Protein AF-A0A920NVV0-F1 (afdb_monomer)

Radius of gyration: 26.74 Å; Cα contacts (8 Å, |Δi|>4): 367; chains: 1; bounding box: 67×42×72 Å

pLDDT: mean 91.5, std 8.59, range [54.25, 98.56]

Foldseek 3Di:
DCVQPVVDQEDEFDLDDDPPHGSLLAQCPQPVVQCPVSVRLAAYEYDAPSPPAQLSNLNSGHLYYDDPPDDRDDVVNVVCCVVVSHDPVSNVSSVNRHVVVCVVVCCVVVVDDDDDDDDDDPVVVVVVVVVVVVPDDDPDDPPPPPDDLVVAQEEEAEAQQQVPNDDWDDDPRDDDDPDDQGNVNVVVVPHDPNYHYHYDHHDDDDPDDFWDDQVFKADPVPRHRAKWKWKAAAAPNPHDGPDIDGDDGRDDDCPDPPVCVVQVVDPHGGMDMDIDIDGHDPDDDDDDDD

Structure (mmCIF, N/CA/C/O backbone):
data_AF-A0A920NVV0-F1
#
_entry.id   AF-A0A920NVV0-F1
#
loop_
_atom_site.group_PDB
_atom_site.id
_atom_site.type_symbol
_atom_site.label_atom_id
_atom_site.label_alt_id
_atom_site.label_comp_id
_atom_site.label_asym_id
_atom_site.label_entity_id
_atom_site.label_seq_id
_atom_site.pdbx_PDB_ins_code
_atom_site.Cartn_x
_atom_site.Cartn_y
_atom_site.Cartn_z
_atom_site.occupancy
_atom_site.B_iso_or_equiv
_atom_site.auth_seq_id
_atom_site.auth_comp_id
_atom_site.auth_asym_id
_atom_site.auth_atom_id
_atom_site.pdbx_PDB_model_num
ATOM 1 N N . MET A 1 1 ? -10.264 -9.786 -16.407 1.00 77.56 1 MET A N 1
ATOM 2 C CA . MET A 1 1 ? -11.186 -8.690 -16.023 1.00 77.56 1 MET A CA 1
ATOM 3 C C . MET A 1 1 ? -10.483 -7.334 -16.022 1.00 77.56 1 MET A C 1
ATOM 5 O O . MET A 1 1 ? -10.895 -6.498 -16.809 1.00 77.56 1 MET A O 1
ATOM 9 N N . GLY A 1 2 ? -9.402 -7.120 -15.255 1.00 92.94 2 GLY A N 1
ATOM 10 C CA . GLY A 1 2 ? -8.742 -5.801 -15.143 1.00 92.94 2 GLY A CA 1
ATOM 11 C C . GLY A 1 2 ? -8.348 -5.120 -16.466 1.00 92.94 2 GLY A C 1
ATOM 12 O O . GLY A 1 2 ? -8.666 -3.954 -16.656 1.00 92.94 2 GLY A O 1
ATOM 13 N N . VAL A 1 3 ? -7.738 -5.851 -17.408 1.00 95.44 3 VAL A N 1
ATOM 14 C CA . VAL A 1 3 ? -7.364 -5.305 -18.730 1.00 95.44 3 VAL A CA 1
ATOM 15 C C . VAL A 1 3 ? -8.577 -5.219 -19.664 1.00 95.44 3 VAL A C 1
ATOM 17 O O . VAL A 1 3 ? -9.090 -4.133 -19.905 1.00 95.44 3 VAL A O 1
ATOM 20 N N . LYS A 1 4 ? -9.096 -6.362 -20.142 1.00 94.38 4 LYS A N 1
ATOM 21 C CA . LYS A 1 4 ? -10.128 -6.395 -21.200 1.00 94.38 4 LYS A CA 1
ATOM 22 C C . LYS A 1 4 ? -11.477 -5.753 -20.829 1.00 94.38 4 LYS A C 1
ATOM 24 O O . LYS A 1 4 ? -12.168 -5.284 -21.720 1.00 94.38 4 LYS A O 1
ATOM 29 N N . GLN A 1 5 ? -11.879 -5.767 -19.555 1.00 95.75 5 GLN A N 1
ATOM 30 C CA . GLN A 1 5 ? -13.159 -5.184 -19.110 1.00 95.75 5 GLN A CA 1
ATOM 31 C C . GLN A 1 5 ? -12.958 -3.895 -18.312 1.00 95.75 5 GLN A C 1
ATOM 33 O O . GLN A 1 5 ? -13.727 -2.956 -18.467 1.00 95.75 5 GLN A O 1
ATOM 38 N N . GLY A 1 6 ? -11.937 -3.859 -17.452 1.00 95.56 6 GLY A N 1
ATOM 39 C CA . GLY A 1 6 ? -11.647 -2.708 -16.598 1.00 95.56 6 GLY A CA 1
ATOM 40 C C . GLY A 1 6 ? -10.909 -1.573 -17.306 1.00 95.56 6 GLY A C 1
ATOM 41 O O . GLY A 1 6 ? -10.842 -0.483 -16.752 1.00 95.56 6 GLY A O 1
ATOM 42 N N . GLY A 1 7 ? -10.354 -1.811 -18.500 1.00 95.56 7 GLY A N 1
ATOM 43 C CA . GLY A 1 7 ? -9.638 -0.785 -19.258 1.00 95.56 7 GLY A CA 1
ATOM 44 C C . GLY A 1 7 ? -8.392 -0.272 -18.540 1.00 95.56 7 GLY A C 1
ATOM 45 O O . GLY A 1 7 ? -8.058 0.901 -18.674 1.00 95.56 7 GLY A O 1
ATOM 46 N N . ALA A 1 8 ? -7.727 -1.121 -17.744 1.00 96.62 8 ALA A N 1
ATOM 47 C CA . ALA A 1 8 ? -6.504 -0.732 -17.053 1.00 96.62 8 ALA A CA 1
ATOM 48 C C . ALA A 1 8 ? -5.470 -0.165 -18.041 1.00 96.62 8 ALA A C 1
ATOM 50 O O . ALA A 1 8 ? -5.324 -0.660 -19.159 1.00 96.62 8 ALA A O 1
ATOM 51 N N . LEU A 1 9 ? -4.740 0.857 -17.596 1.00 96.88 9 LEU A N 1
ATOM 52 C CA . LEU A 1 9 ? -3.722 1.564 -18.382 1.00 96.88 9 LEU A CA 1
ATOM 53 C C . LEU A 1 9 ? -2.306 1.411 -17.815 1.00 96.88 9 LEU A C 1
ATOM 55 O O . LEU A 1 9 ? -1.333 1.847 -18.425 1.00 96.88 9 LEU A O 1
ATOM 59 N N . SER A 1 10 ? -2.182 0.753 -16.666 1.00 97.31 10 SER A N 1
ATOM 60 C CA . SER A 1 10 ? -0.907 0.327 -16.109 1.00 97.31 10 SER A CA 1
ATOM 61 C C . SER A 1 10 ? -1.064 -1.040 -15.451 1.00 97.31 10 SER A C 1
ATOM 63 O O . SER A 1 10 ? -2.117 -1.352 -14.889 1.00 97.31 10 SER A O 1
ATOM 65 N N . VAL A 1 11 ? -0.020 -1.858 -15.552 1.00 98.12 11 VAL A N 1
ATOM 66 C CA . VAL A 1 11 ? 0.110 -3.137 -14.849 1.00 98.12 11 VAL A CA 1
ATOM 67 C C . VAL A 1 11 ? 1.441 -3.130 -14.110 1.00 98.12 11 VAL A C 1
ATOM 69 O O . VAL A 1 11 ? 2.462 -2.739 -14.668 1.00 98.12 11 VAL A O 1
ATOM 72 N N . MET A 1 12 ? 1.439 -3.568 -12.856 1.00 98.44 12 MET A N 1
ATOM 73 C CA . MET A 1 12 ? 2.658 -3.704 -12.065 1.00 98.44 12 MET A CA 1
ATOM 74 C C . MET A 1 12 ? 3.153 -5.149 -12.118 1.00 98.44 12 MET A C 1
ATOM 76 O O . MET A 1 12 ? 2.392 -6.075 -11.831 1.00 98.44 12 MET A O 1
ATOM 80 N N . SER A 1 13 ? 4.416 -5.347 -12.494 1.00 97.81 13 SER A N 1
ATOM 81 C CA . SER A 1 13 ? 5.064 -6.660 -12.436 1.00 97.81 13 SER A CA 1
ATOM 82 C C . SER A 1 13 ? 5.420 -7.019 -10.992 1.00 97.81 13 SER A C 1
ATOM 84 O O . SER A 1 13 ? 5.879 -6.173 -10.228 1.00 97.81 13 SER A O 1
ATOM 86 N N . ALA A 1 14 ? 5.185 -8.275 -10.611 1.00 97.81 14 ALA A N 1
ATOM 87 C CA . ALA A 1 14 ? 5.408 -8.752 -9.249 1.00 97.81 14 ALA A CA 1
ATOM 88 C C . ALA A 1 14 ? 6.900 -8.973 -8.934 1.00 97.81 14 ALA A C 1
ATOM 90 O O . ALA A 1 14 ? 7.704 -9.214 -9.832 1.00 97.81 14 ALA A O 1
ATOM 91 N N . TYR A 1 15 ? 7.255 -8.980 -7.643 1.00 97.62 15 TYR A N 1
ATOM 92 C CA . TYR A 1 15 ? 8.618 -9.282 -7.178 1.00 97.62 15 TYR A CA 1
ATOM 93 C C . TYR A 1 15 ? 9.105 -10.693 -7.523 1.00 97.62 15 TYR A C 1
ATOM 95 O O . TYR A 1 15 ? 10.298 -10.911 -7.728 1.00 97.62 15 TYR A O 1
ATOM 103 N N . ASN A 1 16 ? 8.210 -11.681 -7.482 1.00 97.81 16 ASN A N 1
ATOM 104 C CA . ASN A 1 16 ? 8.598 -13.085 -7.525 1.00 97.81 16 ASN A CA 1
ATOM 105 C C . ASN A 1 16 ? 9.002 -13.544 -8.932 1.00 97.81 16 ASN A C 1
ATOM 107 O O . ASN A 1 16 ? 8.783 -12.870 -9.938 1.00 97.81 16 ASN A O 1
ATOM 111 N N . GLN A 1 17 ? 9.557 -14.751 -8.988 1.00 97.81 17 GLN A N 1
ATOM 112 C CA . GLN A 1 17 ? 9.758 -15.471 -10.236 1.00 97.81 17 GLN A CA 1
ATOM 113 C C . GLN A 1 17 ? 8.548 -16.354 -10.551 1.00 97.81 17 GLN A C 1
ATOM 115 O O . GLN A 1 17 ? 7.884 -16.861 -9.641 1.00 97.81 17 GLN A O 1
ATOM 120 N N . LEU A 1 18 ? 8.299 -16.567 -11.838 1.00 97.75 18 LEU A N 1
ATOM 121 C CA . LEU A 1 18 ? 7.463 -17.639 -12.361 1.00 97.75 18 LEU A CA 1
ATOM 122 C C . LEU A 1 18 ? 8.344 -18.496 -13.268 1.00 97.75 18 LEU A C 1
ATOM 124 O O . LEU A 1 18 ? 9.044 -17.964 -14.122 1.00 97.75 18 LEU A O 1
ATOM 128 N N . ASN A 1 19 ? 8.355 -19.813 -13.052 1.00 97.06 19 ASN A N 1
ATOM 129 C CA . ASN A 1 19 ? 9.200 -20.743 -13.812 1.00 97.06 19 ASN A CA 1
ATOM 130 C C . ASN A 1 19 ? 10.684 -20.312 -13.878 1.00 97.06 19 ASN A C 1
ATOM 132 O O . ASN A 1 19 ? 11.327 -20.430 -14.916 1.00 97.06 19 ASN A O 1
ATOM 136 N N . ASN A 1 20 ? 11.223 -19.824 -12.752 1.00 96.94 20 ASN A N 1
ATOM 137 C CA . ASN A 1 20 ? 12.598 -19.321 -12.590 1.00 96.94 20 ASN A CA 1
ATOM 138 C C . ASN A 1 20 ? 12.949 -18.048 -13.385 1.00 96.94 20 ASN A C 1
ATOM 140 O O . ASN A 1 20 ? 14.120 -17.683 -13.467 1.00 96.94 20 ASN A O 1
ATOM 144 N N . ILE A 1 21 ? 11.956 -17.342 -13.928 1.00 97.81 21 ILE A N 1
ATOM 145 C CA . ILE A 1 21 ? 12.132 -16.046 -14.591 1.00 97.81 21 ILE A CA 1
ATOM 146 C C . ILE A 1 21 ? 11.444 -14.986 -13.735 1.00 97.81 21 ILE A C 1
ATOM 148 O O . ILE A 1 21 ? 10.294 -15.165 -13.332 1.00 97.81 21 ILE A O 1
ATOM 152 N N . TYR A 1 22 ? 12.131 -13.884 -13.425 1.00 98.12 22 TYR A N 1
ATOM 153 C CA . TYR A 1 22 ? 11.505 -12.765 -12.713 1.00 98.12 22 TYR A CA 1
ATOM 154 C C . TYR A 1 22 ? 10.308 -12.248 -13.503 1.00 98.12 22 TYR A C 1
ATOM 156 O O . TYR A 1 22 ? 10.415 -12.051 -14.710 1.00 98.12 22 TYR A O 1
ATOM 164 N N . CYS A 1 23 ? 9.181 -11.990 -12.835 1.00 98.25 23 CYS A N 1
ATOM 165 C CA . CYS A 1 23 ? 7.986 -11.481 -13.511 1.00 98.25 23 CYS A CA 1
ATOM 166 C C . CYS A 1 23 ? 8.246 -10.154 -14.248 1.00 98.25 23 CYS A C 1
ATOM 168 O O . CYS A 1 23 ? 7.603 -9.894 -15.258 1.00 98.25 23 CYS A O 1
ATOM 170 N N . SER A 1 24 ? 9.207 -9.343 -13.787 1.00 97.62 24 SER A N 1
ATOM 171 C CA . SER A 1 24 ? 9.668 -8.118 -14.458 1.00 97.62 24 SER A CA 1
ATOM 172 C C . SER A 1 24 ? 10.496 -8.370 -15.732 1.00 97.62 24 SER A C 1
ATOM 174 O O . SER A 1 24 ? 10.719 -7.446 -16.506 1.00 97.62 24 SER A O 1
ATOM 176 N N . SER A 1 25 ? 10.956 -9.598 -15.974 1.00 98.06 25 SER A N 1
ATOM 177 C CA . SER A 1 25 ? 11.732 -10.026 -17.155 1.00 98.06 25 SER A CA 1
ATOM 178 C C . SER A 1 25 ? 10.969 -11.024 -18.037 1.00 98.06 25 SER A C 1
ATOM 180 O O . SER A 1 25 ? 11.552 -11.633 -18.931 1.00 98.06 25 SER A O 1
ATOM 182 N N . HIS A 1 26 ? 9.692 -11.282 -17.752 1.00 98.25 26 HIS A N 1
ATOM 183 C CA . HIS A 1 26 ? 8.999 -12.444 -18.297 1.00 98.25 26 HIS A CA 1
ATOM 184 C C . HIS A 1 26 ? 8.271 -12.116 -19.608 1.00 98.25 26 HIS A C 1
ATOM 186 O O . HIS A 1 26 ? 7.078 -11.813 -19.597 1.00 98.25 26 HIS A O 1
ATOM 192 N N . GLU A 1 27 ? 8.977 -12.257 -20.733 1.00 98.06 27 GLU A N 1
ATOM 193 C CA . GLU A 1 27 ? 8.484 -11.985 -22.096 1.00 98.06 27 GLU A CA 1
ATOM 194 C C . GLU A 1 27 ? 7.104 -12.597 -22.374 1.00 98.06 27 GLU A C 1
ATOM 196 O O . GLU A 1 27 ? 6.179 -11.881 -22.743 1.00 98.06 27 GLU A O 1
ATOM 201 N N . GLU A 1 28 ? 6.918 -13.888 -22.086 1.00 98.31 28 GLU A N 1
ATOM 202 C CA . GLU A 1 28 ? 5.623 -14.555 -22.285 1.00 98.31 28 GLU A CA 1
ATOM 203 C C . GLU A 1 28 ? 4.467 -13.851 -21.546 1.00 98.31 28 GLU A C 1
ATOM 205 O O . GLU A 1 28 ? 3.377 -13.693 -22.087 1.00 98.31 28 GLU A O 1
ATOM 210 N N . LEU A 1 29 ? 4.694 -13.387 -20.310 1.00 98.31 29 LEU A N 1
ATOM 211 C CA . LEU A 1 29 ? 3.651 -12.733 -19.520 1.00 98.31 29 LEU A CA 1
ATOM 212 C C . LEU A 1 29 ? 3.398 -11.305 -20.000 1.00 98.31 29 LEU A C 1
ATOM 214 O O . LEU A 1 29 ? 2.247 -10.897 -20.156 1.00 98.31 29 LEU A O 1
ATOM 218 N N . LEU A 1 30 ? 4.467 -10.524 -20.161 1.00 98.50 30 LEU A N 1
ATOM 219 C CA . LEU A 1 30 ? 4.364 -9.080 -20.359 1.00 98.50 30 LEU A CA 1
ATOM 220 C C . LEU A 1 30 ? 4.204 -8.696 -21.829 1.00 98.50 30 LEU A C 1
ATOM 222 O O . LEU A 1 30 ? 3.550 -7.695 -22.111 1.00 98.50 30 LEU A O 1
ATOM 226 N N . ILE A 1 31 ? 4.783 -9.461 -22.752 1.00 98.31 31 ILE A N 1
ATOM 227 C CA . ILE A 1 31 ? 4.696 -9.225 -24.193 1.00 98.31 31 ILE A CA 1
ATOM 228 C C . ILE A 1 31 ? 3.600 -10.110 -24.780 1.00 98.31 31 ILE A C 1
ATOM 230 O O . ILE A 1 31 ? 2.519 -9.597 -25.074 1.00 98.31 31 ILE A O 1
ATOM 234 N N . ASN A 1 32 ? 3.834 -11.421 -24.856 1.00 98.56 32 ASN A N 1
ATOM 235 C CA . ASN A 1 32 ? 3.003 -12.340 -25.642 1.00 98.56 32 ASN A CA 1
ATOM 236 C C . ASN A 1 32 ? 1.547 -12.358 -25.146 1.00 98.56 32 ASN A C 1
ATOM 238 O O . ASN A 1 32 ? 0.608 -12.205 -25.924 1.00 98.56 32 ASN A O 1
ATOM 242 N N . ILE A 1 33 ? 1.334 -12.458 -23.831 1.00 98.38 33 ILE A N 1
ATOM 243 C CA . ILE A 1 33 ? -0.018 -12.475 -23.257 1.00 98.38 33 ILE A CA 1
ATOM 244 C C 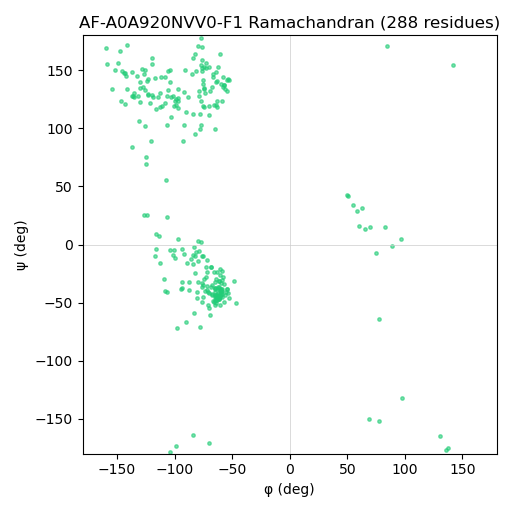. ILE A 1 33 ? -0.563 -11.053 -23.076 1.00 98.38 33 ILE A C 1
ATOM 246 O O . ILE A 1 33 ? -1.626 -10.709 -23.596 1.00 98.38 33 ILE A O 1
ATOM 250 N N . LEU A 1 34 ? 0.126 -10.206 -22.303 1.00 98.38 34 LEU A N 1
ATOM 251 C CA . LEU A 1 34 ? -0.427 -8.908 -21.914 1.00 98.38 34 LEU A CA 1
ATOM 252 C C . LEU A 1 34 ? -0.506 -7.931 -23.096 1.00 98.38 34 LEU A C 1
ATOM 254 O O . LEU A 1 34 ? -1.573 -7.369 -23.351 1.00 98.38 34 LEU A O 1
ATOM 258 N N . LYS A 1 35 ? 0.602 -7.686 -23.799 1.00 97.56 35 LYS A N 1
ATOM 259 C CA . LYS A 1 35 ? 0.664 -6.660 -24.851 1.00 97.56 35 LYS A CA 1
ATOM 260 C C . LYS A 1 35 ? 0.076 -7.148 -26.169 1.00 97.56 35 LYS A C 1
ATOM 262 O O . LYS A 1 35 ? -0.639 -6.371 -26.793 1.00 97.56 35 LYS A O 1
ATOM 267 N N . GLU A 1 36 ? 0.328 -8.392 -26.563 1.00 97.88 36 GLU A N 1
ATOM 268 C CA . GLU A 1 36 ? -0.115 -8.927 -27.854 1.00 97.88 36 GLU A CA 1
ATOM 269 C C . GLU A 1 36 ? -1.501 -9.576 -27.759 1.00 97.88 36 GLU A C 1
ATOM 271 O O . GLU A 1 36 ? -2.469 -9.032 -28.292 1.00 97.88 36 GLU A O 1
ATOM 276 N N . GLU A 1 37 ? -1.650 -10.687 -27.027 1.00 98.19 37 GLU A N 1
ATOM 277 C CA . GLU A 1 37 ? -2.916 -11.435 -26.969 1.00 98.19 37 GLU A CA 1
ATOM 278 C C . GLU A 1 37 ? -4.067 -10.604 -26.371 1.00 98.19 37 GLU A C 1
ATOM 280 O O . GLU A 1 37 ? -5.231 -10.696 -26.787 1.00 98.19 37 GLU A O 1
ATOM 285 N N . TRP A 1 38 ? -3.778 -9.789 -25.354 1.00 97.88 38 TRP A N 1
ATOM 286 C CA . TRP A 1 38 ? -4.784 -8.932 -24.725 1.00 97.88 38 TRP A CA 1
ATOM 287 C C . TRP A 1 38 ? -4.847 -7.528 -25.315 1.00 97.88 38 TRP A C 1
ATOM 289 O O . TRP A 1 38 ? -5.748 -6.777 -24.930 1.00 97.88 38 TRP A O 1
ATOM 299 N N . ASN A 1 39 ? -3.954 -7.198 -26.254 1.00 96.56 39 ASN A N 1
ATOM 300 C CA . ASN A 1 39 ? -3.838 -5.882 -26.875 1.00 96.56 39 ASN A CA 1
ATOM 301 C C . ASN A 1 39 ? -3.786 -4.744 -25.834 1.00 96.56 39 ASN A C 1
ATOM 303 O O . ASN A 1 39 ? -4.487 -3.736 -25.951 1.00 96.56 39 ASN A O 1
ATOM 307 N N . PHE A 1 40 ? -3.020 -4.934 -24.753 1.00 97.94 40 PHE A N 1
ATOM 308 C CA . PHE A 1 40 ? -2.933 -3.961 -23.665 1.00 97.94 40 PHE A CA 1
ATOM 309 C C . PHE A 1 40 ? -2.274 -2.658 -24.150 1.00 97.94 40 PHE A C 1
ATOM 311 O O . PHE A 1 40 ? -1.108 -2.677 -24.562 1.00 97.94 40 PHE A O 1
ATOM 318 N N . PRO A 1 41 ? -2.970 -1.505 -24.075 1.00 95.50 41 PRO A N 1
ATOM 319 C CA . PRO A 1 41 ? -2.460 -0.254 -24.631 1.00 95.50 41 PRO A CA 1
ATOM 320 C C . PRO A 1 41 ? -1.542 0.508 -23.668 1.00 95.50 41 PRO A C 1
ATOM 322 O O . PRO A 1 41 ? -0.908 1.474 -24.092 1.00 95.50 41 PRO A O 1
ATOM 325 N N . GLY A 1 42 ? -1.513 0.118 -22.393 1.00 97.62 42 GLY A N 1
ATOM 326 C CA . GLY A 1 42 ? -0.768 0.792 -21.337 1.00 97.62 42 GLY A CA 1
ATOM 327 C C . GLY A 1 42 ? 0.700 0.383 -21.249 1.00 97.62 42 GLY A C 1
ATOM 328 O O . GLY A 1 42 ? 1.250 -0.230 -22.170 1.00 97.62 42 GLY A O 1
ATOM 329 N N . TYR A 1 43 ? 1.313 0.707 -20.109 1.00 98.31 43 TYR A N 1
ATOM 330 C CA . TYR A 1 43 ? 2.700 0.356 -19.791 1.00 98.31 43 TYR A CA 1
ATOM 331 C C . TYR A 1 43 ? 2.807 -0.516 -18.533 1.00 98.31 43 TYR A C 1
ATOM 333 O O . TYR A 1 43 ? 1.935 -0.502 -17.657 1.00 98.31 43 TYR A O 1
ATOM 341 N N . VAL A 1 44 ? 3.893 -1.277 -18.449 1.00 98.56 44 VAL A N 1
ATOM 342 C CA . VAL A 1 44 ? 4.246 -2.135 -17.323 1.00 98.56 44 VAL A CA 1
ATOM 343 C C . VAL A 1 44 ? 5.280 -1.443 -16.450 1.00 98.56 44 VAL A C 1
ATOM 345 O O . VAL A 1 44 ? 6.368 -1.089 -16.905 1.00 98.56 44 VAL A O 1
ATOM 348 N N . VAL A 1 45 ? 4.954 -1.292 -15.173 1.00 98.25 45 VAL A N 1
ATOM 349 C CA . VAL A 1 45 ? 5.852 -0.751 -14.152 1.00 98.25 45 VAL A CA 1
ATOM 350 C C . VAL A 1 45 ? 6.394 -1.878 -13.272 1.00 98.25 45 VAL A C 1
ATOM 352 O O . VAL A 1 45 ? 5.731 -2.903 -13.091 1.00 98.25 45 VAL A O 1
ATOM 355 N N . SER A 1 46 ? 7.600 -1.740 -12.727 1.00 97.94 46 SER A N 1
ATOM 356 C CA . SER A 1 46 ? 8.083 -2.684 -11.718 1.00 97.94 46 SER A CA 1
ATOM 357 C C . SER A 1 46 ? 7.417 -2.402 -10.376 1.00 97.94 46 SER A C 1
ATOM 359 O O . SER A 1 46 ? 7.126 -1.250 -10.053 1.00 97.94 46 SER A O 1
ATOM 361 N N . ASP A 1 47 ? 7.226 -3.432 -9.552 1.00 97.12 47 ASP A N 1
ATOM 362 C CA . ASP A 1 47 ? 7.133 -3.183 -8.112 1.00 97.12 47 ASP A CA 1
ATOM 363 C C . ASP A 1 47 ? 8.449 -2.537 -7.617 1.00 97.12 47 ASP A C 1
ATOM 365 O O . ASP A 1 47 ? 9.475 -2.522 -8.314 1.00 97.12 47 ASP A O 1
ATOM 369 N N . TRP A 1 48 ? 8.414 -1.950 -6.428 1.00 92.69 48 TRP A N 1
ATOM 370 C CA . TRP A 1 48 ? 9.454 -1.084 -5.881 1.00 92.69 48 TRP A CA 1
ATOM 371 C C . TRP A 1 48 ? 10.779 -1.834 -5.648 1.00 92.69 48 TRP A C 1
ATOM 373 O O . TRP A 1 48 ? 10.976 -2.511 -4.643 1.00 92.69 48 TRP A O 1
ATOM 383 N N . GLY A 1 49 ? 11.729 -1.695 -6.575 1.00 90.81 49 GLY A N 1
ATOM 384 C CA . GLY A 1 49 ? 13.005 -2.416 -6.555 1.00 90.81 49 GLY A CA 1
ATOM 385 C C . GLY A 1 49 ? 12.943 -3.837 -7.129 1.00 90.81 49 GLY A C 1
ATOM 386 O O . GLY A 1 49 ? 13.865 -4.615 -6.908 1.00 90.81 49 GLY A O 1
ATOM 387 N N . ALA A 1 50 ? 11.880 -4.189 -7.862 1.00 92.81 50 ALA A N 1
ATOM 388 C CA . ALA A 1 50 ? 11.734 -5.500 -8.507 1.00 92.81 50 ALA A CA 1
ATOM 389 C C . ALA A 1 50 ? 12.468 -5.624 -9.861 1.00 92.81 50 ALA A C 1
ATOM 391 O O . ALA A 1 50 ? 12.560 -6.720 -10.421 1.00 92.81 50 ALA A O 1
ATOM 392 N N . ALA A 1 51 ? 12.973 -4.520 -10.417 1.00 93.88 51 ALA A N 1
ATOM 393 C CA . ALA A 1 51 ? 13.792 -4.529 -11.627 1.00 93.88 51 ALA A CA 1
ATOM 394 C C . ALA A 1 51 ? 15.249 -4.852 -11.260 1.00 93.88 51 ALA A C 1
ATOM 396 O O . ALA A 1 51 ? 16.009 -3.978 -10.846 1.00 93.88 51 ALA A O 1
ATOM 397 N N . LEU A 1 52 ? 15.619 -6.129 -11.355 1.00 93.19 52 LEU A N 1
ATOM 398 C CA . LEU A 1 52 ? 16.926 -6.641 -10.925 1.00 93.19 52 LEU A CA 1
ATOM 399 C C . LEU A 1 52 ? 17.882 -6.938 -12.091 1.00 93.19 52 LEU A C 1
ATOM 401 O O . LEU A 1 52 ? 19.027 -7.316 -11.851 1.00 93.19 52 LEU A O 1
ATOM 405 N N . GLN A 1 53 ? 17.428 -6.809 -13.344 1.00 96.12 53 GLN A N 1
ATOM 406 C CA . GLN A 1 53 ? 18.191 -7.187 -14.536 1.00 96.12 53 GLN A CA 1
ATOM 407 C C . GLN A 1 53 ? 18.086 -6.131 -15.639 1.00 96.12 53 GLN A C 1
ATOM 409 O O . GLN A 1 53 ? 16.997 -5.761 -16.051 1.00 96.12 53 GLN A O 1
ATOM 414 N N . THR A 1 54 ? 19.200 -5.654 -16.191 1.00 97.31 54 THR A N 1
ATOM 415 C CA . THR A 1 54 ? 19.134 -4.599 -17.216 1.00 97.31 54 THR A CA 1
ATOM 416 C C . THR A 1 54 ? 18.526 -5.101 -18.529 1.00 97.31 54 THR A C 1
ATOM 418 O O . THR A 1 54 ? 17.501 -4.581 -18.968 1.00 97.31 54 THR A O 1
ATOM 421 N N . ILE A 1 55 ? 19.155 -6.098 -19.158 1.00 98.25 55 ILE A N 1
ATOM 422 C CA . ILE A 1 55 ? 18.813 -6.544 -20.517 1.00 98.25 55 ILE A CA 1
ATOM 423 C C . ILE A 1 55 ? 17.521 -7.359 -20.494 1.00 98.25 55 ILE A C 1
ATOM 425 O O . ILE A 1 55 ? 16.627 -7.133 -21.302 1.00 98.25 55 ILE A O 1
ATOM 429 N N . GLU A 1 56 ? 17.395 -8.272 -19.537 1.00 98.25 56 GLU A N 1
ATOM 430 C CA . GLU A 1 56 ? 16.259 -9.177 -19.422 1.00 98.25 56 GLU A CA 1
ATOM 431 C C . GLU A 1 56 ? 14.977 -8.432 -19.049 1.00 98.25 56 GLU A C 1
ATOM 433 O O . GLU A 1 56 ? 13.928 -8.754 -19.595 1.00 98.25 56 GLU A O 1
ATOM 438 N N . ASN A 1 57 ? 15.032 -7.392 -18.202 1.00 97.88 57 ASN A N 1
ATOM 439 C CA . ASN A 1 57 ? 13.849 -6.555 -17.980 1.00 97.88 57 ASN A CA 1
ATOM 440 C C . ASN A 1 57 ? 13.459 -5.799 -19.262 1.00 97.88 57 ASN A C 1
ATOM 442 O O . ASN A 1 57 ? 12.273 -5.699 -19.583 1.00 97.88 57 ASN A O 1
ATOM 446 N N . ALA A 1 58 ? 14.437 -5.272 -20.008 1.00 97.62 58 ALA A N 1
ATOM 447 C CA . ALA A 1 58 ? 14.170 -4.500 -21.219 1.00 97.62 58 ALA A CA 1
ATOM 448 C C . ALA A 1 58 ? 13.560 -5.372 -22.329 1.00 97.62 58 ALA A C 1
ATOM 450 O O . ALA A 1 58 ? 12.516 -5.020 -22.880 1.00 97.62 58 ALA A O 1
ATOM 451 N N . ASN A 1 59 ? 14.150 -6.534 -22.600 1.00 98.25 59 ASN A N 1
ATOM 452 C CA . ASN A 1 59 ? 13.652 -7.468 -23.611 1.00 98.25 59 ASN A CA 1
ATOM 453 C C . ASN A 1 59 ? 12.389 -8.201 -23.134 1.00 98.25 59 ASN A C 1
ATOM 455 O O . ASN A 1 59 ? 11.502 -8.481 -23.928 1.00 98.25 59 ASN A O 1
ATOM 459 N N . GLY A 1 60 ? 12.250 -8.420 -21.825 1.00 97.62 60 GLY A N 1
ATOM 460 C CA . GLY A 1 60 ? 11.124 -9.122 -21.212 1.00 97.62 60 GLY A CA 1
ATOM 461 C C . GLY A 1 60 ? 9.834 -8.314 -21.079 1.00 97.62 60 GLY A C 1
ATOM 462 O O . GLY A 1 60 ? 8.865 -8.824 -20.529 1.00 97.62 60 GLY A O 1
ATOM 463 N N . GLY A 1 61 ? 9.796 -7.068 -21.559 1.00 97.38 61 GLY A N 1
ATOM 464 C CA . GLY A 1 61 ? 8.560 -6.290 -21.674 1.00 97.38 61 GLY A CA 1
ATOM 465 C C . GLY A 1 61 ? 8.257 -5.313 -20.537 1.00 97.38 61 GLY A C 1
ATOM 466 O O . GLY A 1 61 ? 7.204 -4.677 -20.599 1.00 97.38 61 GLY A O 1
ATOM 467 N N . LEU A 1 62 ? 9.152 -5.127 -19.558 1.00 98.38 62 LEU A N 1
ATOM 468 C CA . LEU A 1 62 ? 9.043 -4.027 -18.590 1.00 98.38 62 LEU A CA 1
ATOM 469 C C . LEU A 1 62 ? 9.164 -2.681 -19.316 1.00 98.38 62 LEU A C 1
ATOM 471 O O . LEU A 1 62 ? 9.990 -2.553 -20.219 1.00 98.38 62 LEU A O 1
ATOM 475 N N . ASP A 1 63 ? 8.380 -1.675 -18.930 1.00 98.31 63 ASP A N 1
ATOM 476 C CA . ASP A 1 63 ? 8.429 -0.343 -19.549 1.00 98.31 63 ASP A CA 1
ATOM 477 C C . ASP A 1 63 ? 9.034 0.719 -18.618 1.00 98.31 63 ASP A C 1
ATOM 479 O O . ASP A 1 63 ? 9.669 1.655 -19.097 1.00 98.31 63 ASP A O 1
ATOM 483 N N . CYS A 1 64 ? 8.882 0.574 -17.296 1.00 97.50 64 CYS A N 1
ATOM 484 C CA . CYS A 1 64 ? 9.370 1.540 -16.309 1.00 97.50 64 CYS A CA 1
ATOM 485 C C . CYS A 1 64 ? 9.906 0.854 -15.037 1.00 97.50 64 CYS A C 1
ATOM 487 O O . CYS A 1 64 ? 9.166 0.147 -14.348 1.00 97.50 64 CYS A O 1
ATOM 489 N N . GLU A 1 65 ? 11.183 1.087 -14.713 1.00 96.88 65 GLU A N 1
ATOM 490 C CA . GLU A 1 65 ? 11.778 0.747 -13.412 1.00 96.88 65 GLU A CA 1
ATOM 491 C C . GLU A 1 65 ? 11.315 1.734 -12.335 1.00 96.88 65 GLU A C 1
ATOM 493 O O . GLU A 1 65 ? 11.387 2.949 -12.517 1.00 96.88 65 GLU A O 1
ATOM 498 N N . MET A 1 66 ? 10.911 1.196 -11.184 1.00 94.69 66 MET A N 1
ATOM 499 C CA . MET A 1 66 ? 10.596 1.952 -9.975 1.00 94.69 66 MET A CA 1
ATOM 500 C C . MET A 1 66 ? 11.376 1.413 -8.769 1.00 94.69 66 MET A C 1
ATOM 502 O O . MET A 1 66 ? 11.549 0.197 -8.651 1.00 94.69 66 MET A O 1
ATOM 506 N N . PRO A 1 67 ? 11.762 2.273 -7.808 1.00 93.50 67 PRO A N 1
ATOM 507 C CA . PRO A 1 67 ? 11.642 3.735 -7.829 1.00 93.50 67 PRO A CA 1
ATOM 508 C C . PRO A 1 67 ? 12.718 4.446 -8.648 1.00 93.50 67 PRO A C 1
ATOM 510 O O . PRO A 1 67 ? 13.742 3.866 -8.994 1.00 93.50 67 PRO A O 1
ATOM 513 N N . GLY A 1 68 ? 12.521 5.752 -8.833 1.00 85.62 68 GLY A N 1
ATOM 514 C CA . GLY A 1 68 ? 13.610 6.670 -9.150 1.00 85.62 68 GLY A CA 1
ATOM 515 C C . GLY A 1 68 ? 14.476 7.023 -7.919 1.00 85.62 68 GLY A C 1
ATOM 516 O O . GLY A 1 68 ? 13.970 7.005 -6.794 1.00 85.62 68 GLY A O 1
ATOM 517 N N . PRO A 1 69 ? 15.756 7.399 -8.112 1.00 87.06 69 PRO A N 1
ATOM 518 C CA . PRO A 1 69 ? 16.510 7.273 -9.359 1.00 87.06 69 PRO A CA 1
ATOM 519 C C . PRO A 1 69 ? 16.751 5.796 -9.714 1.00 87.06 69 PRO A C 1
ATOM 521 O O . PRO A 1 69 ? 16.904 4.959 -8.823 1.00 87.06 69 PRO A O 1
ATOM 524 N N . ALA A 1 70 ? 16.773 5.498 -11.015 1.00 84.56 70 ALA A N 1
ATOM 525 C CA . ALA A 1 70 ? 16.975 4.144 -11.526 1.00 84.56 70 ALA A CA 1
ATOM 526 C C . ALA A 1 70 ? 18.302 3.553 -11.019 1.00 84.56 70 ALA A C 1
ATOM 528 O O . ALA A 1 70 ? 19.322 4.246 -10.986 1.00 84.56 70 ALA A O 1
ATOM 529 N N . LYS A 1 71 ? 18.281 2.279 -10.613 1.00 86.38 71 LYS A N 1
ATOM 530 C CA . LYS A 1 71 ? 19.468 1.553 -10.130 1.00 86.38 71 LYS A CA 1
ATOM 531 C C . LYS A 1 71 ? 19.958 0.542 -11.156 1.00 86.38 71 LYS A C 1
ATOM 533 O O . LYS A 1 71 ? 21.163 0.378 -11.339 1.00 86.38 71 LYS A O 1
ATOM 538 N N . THR A 1 72 ? 19.022 -0.150 -11.794 1.00 91.56 72 THR A N 1
ATOM 539 C CA . THR A 1 72 ? 19.305 -1.220 -12.751 1.00 91.56 72 THR A CA 1
ATOM 540 C C . THR A 1 72 ? 19.322 -0.697 -14.182 1.00 91.56 72 THR A C 1
ATOM 542 O O . THR A 1 72 ? 20.151 -1.121 -14.995 1.00 91.56 72 THR A O 1
ATOM 545 N N . TRP A 1 73 ? 18.426 0.233 -14.497 1.00 94.00 73 TRP A N 1
AT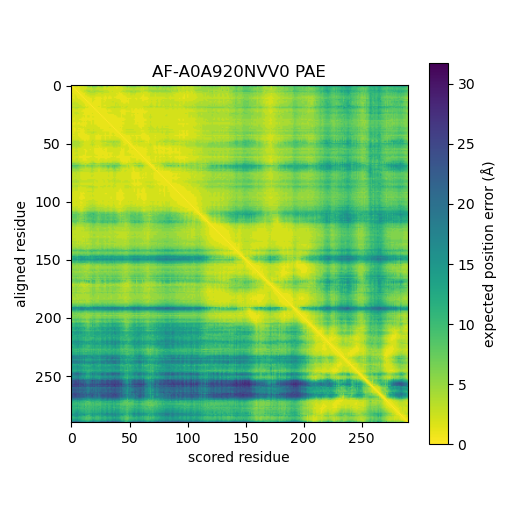OM 546 C CA . TRP A 1 73 ? 18.399 1.016 -15.725 1.00 94.00 73 TRP A CA 1
ATOM 547 C C . TRP A 1 73 ? 19.029 2.398 -15.499 1.00 94.00 73 TRP A C 1
ATOM 549 O O . TRP A 1 73 ? 19.655 2.661 -14.476 1.00 94.00 73 TRP A O 1
ATOM 559 N N . GLY A 1 74 ? 18.952 3.266 -16.508 1.00 92.31 74 GLY A N 1
ATOM 560 C CA . GLY A 1 74 ? 19.798 4.453 -16.635 1.00 92.31 74 GLY A CA 1
ATOM 561 C C . GLY A 1 74 ? 20.966 4.160 -17.574 1.00 92.31 74 GLY A C 1
ATOM 562 O O . GLY A 1 74 ? 20.764 3.578 -18.641 1.00 92.31 74 GLY A O 1
ATOM 563 N N . GLU A 1 75 ? 22.192 4.500 -17.174 1.00 95.06 75 GLU A N 1
ATOM 564 C CA . GLU A 1 75 ? 23.395 4.311 -18.006 1.00 95.06 75 GLU A CA 1
ATOM 565 C C . GLU A 1 75 ? 23.610 2.856 -18.447 1.00 95.06 75 GLU A C 1
ATOM 567 O O . GLU A 1 75 ? 24.049 2.595 -19.568 1.00 95.06 75 GLU A O 1
ATOM 572 N N . ASN A 1 76 ? 23.236 1.887 -17.606 1.00 96.88 76 ASN A N 1
ATOM 573 C CA . ASN A 1 76 ? 23.319 0.468 -17.952 1.00 96.88 76 ASN A CA 1
ATOM 574 C C . ASN A 1 76 ? 22.423 0.114 -19.147 1.00 96.88 76 ASN A C 1
ATOM 576 O O . ASN A 1 76 ? 22.848 -0.629 -20.032 1.00 96.88 76 ASN A O 1
ATOM 580 N N . LEU A 1 77 ? 21.200 0.658 -19.197 1.00 97.31 77 LEU A N 1
ATOM 581 C CA . LEU A 1 77 ? 20.280 0.427 -20.311 1.00 97.31 77 LEU A CA 1
ATOM 582 C C . LEU A 1 77 ? 20.775 1.137 -21.575 1.00 97.31 77 LEU A C 1
ATOM 584 O O . LEU A 1 77 ? 20.795 0.529 -22.641 1.00 97.31 77 LEU A O 1
ATOM 588 N N . VAL A 1 78 ? 21.268 2.375 -21.449 1.00 97.31 78 VAL A N 1
ATOM 589 C CA . VAL A 1 78 ? 21.891 3.112 -22.565 1.00 97.31 78 VAL A CA 1
ATOM 590 C C . VAL A 1 78 ? 23.054 2.319 -23.160 1.00 97.31 78 VAL A C 1
ATOM 592 O O . VAL A 1 78 ? 23.178 2.210 -24.380 1.00 97.31 78 VAL A O 1
ATOM 595 N N . LYS A 1 79 ? 23.905 1.730 -22.312 1.00 98.06 79 LYS A N 1
ATOM 596 C CA . LYS A 1 79 ? 24.998 0.863 -22.757 1.00 98.06 79 LYS A CA 1
ATOM 597 C C . LYS A 1 79 ? 24.478 -0.395 -23.451 1.00 98.06 79 LYS A C 1
ATOM 599 O O . LYS A 1 79 ? 24.993 -0.743 -24.504 1.00 98.06 79 LYS A O 1
ATOM 604 N N . ALA A 1 80 ? 23.466 -1.060 -22.896 1.00 98.12 80 ALA A N 1
ATOM 605 C CA . ALA A 1 80 ? 22.891 -2.262 -23.498 1.00 98.12 80 ALA A CA 1
ATOM 606 C C . ALA A 1 80 ? 22.324 -2.004 -24.905 1.00 98.12 80 ALA A C 1
ATOM 608 O O . ALA A 1 80 ? 22.510 -2.837 -25.790 1.00 98.12 80 ALA A O 1
ATOM 609 N N . VAL A 1 81 ? 21.703 -0.842 -25.119 1.00 98.19 81 VAL A N 1
ATOM 610 C CA . VAL A 1 81 ? 21.225 -0.398 -26.436 1.00 98.19 81 VAL A CA 1
ATOM 611 C C . VAL A 1 81 ? 22.397 -0.149 -27.393 1.00 98.19 81 VAL A C 1
ATOM 613 O O . VAL A 1 81 ? 22.439 -0.725 -28.475 1.00 98.19 81 VAL A O 1
ATOM 616 N N . LYS A 1 82 ? 23.418 0.615 -26.971 1.00 98.19 82 LYS A N 1
ATOM 617 C CA . LYS A 1 82 ? 24.635 0.866 -27.777 1.00 98.19 82 LYS A CA 1
ATOM 618 C C . LYS A 1 82 ? 25.394 -0.416 -28.142 1.00 98.19 82 LYS A C 1
ATOM 620 O O . LYS A 1 82 ? 25.980 -0.497 -29.218 1.00 98.19 82 LYS A O 1
ATOM 625 N N . ASP A 1 83 ? 25.368 -1.409 -27.256 1.00 98.19 83 ASP A N 1
ATOM 626 C CA . ASP A 1 83 ? 25.962 -2.732 -27.459 1.00 98.19 83 ASP A CA 1
ATOM 627 C C . ASP A 1 83 ? 25.071 -3.665 -28.319 1.00 98.19 83 ASP A C 1
ATOM 629 O O . ASP A 1 83 ? 25.428 -4.828 -28.506 1.00 98.19 83 ASP A O 1
ATOM 633 N N . ASN A 1 84 ? 23.925 -3.195 -28.836 1.00 97.88 84 ASN A N 1
ATOM 634 C CA . ASN A 1 84 ? 22.922 -3.966 -29.593 1.00 97.88 84 ASN A CA 1
ATOM 635 C C . ASN A 1 84 ? 22.338 -5.175 -28.832 1.00 97.88 84 ASN A C 1
ATOM 637 O O . ASN A 1 84 ? 21.945 -6.171 -29.435 1.00 97.88 84 ASN A O 1
ATOM 641 N N . LYS A 1 85 ? 22.286 -5.114 -27.496 1.00 98.38 85 LYS A N 1
ATOM 642 C CA . LYS A 1 85 ? 21.658 -6.150 -26.648 1.00 98.38 85 LYS A CA 1
ATOM 643 C C . LYS A 1 85 ? 20.170 -5.893 -26.398 1.00 98.38 85 LYS A C 1
ATOM 645 O O . LYS A 1 85 ? 19.462 -6.791 -25.944 1.00 98.38 85 LYS A O 1
ATOM 650 N N . VAL A 1 86 ? 19.726 -4.666 -26.660 1.00 98.25 86 VAL A N 1
ATOM 651 C CA . VAL A 1 86 ? 18.331 -4.219 -26.633 1.00 98.25 86 VAL A CA 1
ATOM 652 C C . VAL A 1 86 ? 18.127 -3.370 -27.882 1.00 98.25 86 VAL A C 1
ATOM 654 O O . VAL A 1 86 ? 18.904 -2.448 -28.119 1.00 98.25 86 VAL A O 1
ATOM 657 N N . GLU A 1 87 ? 17.121 -3.688 -28.688 1.00 97.75 87 GLU A N 1
ATOM 658 C CA . GLU A 1 87 ? 16.853 -2.951 -29.925 1.00 97.75 87 GLU A CA 1
ATOM 659 C C . GLU A 1 87 ? 16.203 -1.588 -29.644 1.00 97.75 87 GLU A C 1
ATOM 661 O O . GLU A 1 87 ? 15.314 -1.481 -28.795 1.00 97.75 87 GLU A O 1
ATOM 666 N N . ASP A 1 88 ? 16.580 -0.558 -30.411 1.00 96.94 88 ASP A N 1
ATOM 667 C CA . ASP A 1 88 ? 16.017 0.799 -30.294 1.00 96.94 88 ASP A CA 1
ATOM 668 C C . ASP A 1 88 ? 14.485 0.805 -30.404 1.00 96.94 88 ASP A C 1
ATOM 670 O O . ASP A 1 88 ? 13.797 1.505 -29.660 1.00 96.94 88 ASP A O 1
ATOM 674 N N . VAL A 1 89 ? 13.928 -0.040 -31.278 1.00 97.44 89 VAL A N 1
ATOM 675 C CA . VAL A 1 89 ? 12.476 -0.146 -31.486 1.00 97.44 89 VAL A CA 1
ATOM 676 C C . VAL A 1 89 ? 11.727 -0.579 -30.219 1.00 97.44 89 VAL A C 1
ATOM 678 O O . VAL A 1 89 ? 10.596 -0.144 -29.995 1.00 97.44 89 VAL A O 1
ATOM 681 N N . LEU A 1 90 ? 12.357 -1.386 -29.355 1.00 96.88 90 LEU A N 1
ATOM 682 C CA . LEU A 1 90 ? 11.772 -1.788 -28.075 1.00 96.88 90 LEU A CA 1
ATOM 683 C C . LEU A 1 90 ? 11.758 -0.622 -27.088 1.00 96.88 90 LEU A C 1
ATOM 685 O O . LEU A 1 90 ? 10.818 -0.499 -26.306 1.00 96.88 90 LEU A O 1
ATOM 689 N N . ILE A 1 91 ? 12.774 0.241 -27.117 1.00 97.75 91 ILE A N 1
ATOM 690 C CA . ILE A 1 91 ? 12.803 1.456 -26.296 1.00 97.75 91 ILE A CA 1
ATOM 691 C C . ILE A 1 91 ? 11.726 2.436 -26.764 1.00 97.75 91 ILE A C 1
ATOM 693 O O . ILE A 1 91 ? 10.973 2.955 -25.938 1.00 97.75 91 ILE A O 1
ATOM 697 N N . ASP A 1 92 ? 11.582 2.621 -28.075 1.00 98.19 92 ASP A N 1
ATOM 698 C CA . ASP A 1 92 ? 10.533 3.461 -28.654 1.00 98.19 92 ASP A CA 1
ATOM 699 C C . ASP A 1 92 ? 9.125 2.989 -28.264 1.00 98.19 92 ASP A C 1
ATOM 701 O O . ASP A 1 92 ? 8.273 3.818 -27.938 1.00 98.19 92 ASP A O 1
ATOM 705 N N . ASP A 1 93 ? 8.856 1.677 -28.272 1.00 97.69 93 ASP A N 1
ATOM 706 C CA . ASP A 1 93 ? 7.569 1.129 -27.815 1.00 97.69 93 ASP A CA 1
ATOM 707 C C . ASP A 1 93 ? 7.309 1.449 -26.334 1.00 97.69 93 ASP A C 1
ATOM 709 O O . ASP A 1 93 ? 6.241 1.969 -25.993 1.00 97.69 93 ASP A O 1
ATOM 713 N N . LYS A 1 94 ? 8.304 1.231 -25.460 1.00 98.00 94 LYS A N 1
ATOM 714 C CA . LYS A 1 94 ? 8.212 1.540 -24.019 1.00 98.00 94 LYS A CA 1
ATOM 715 C C . LYS A 1 94 ? 7.870 3.010 -23.789 1.00 98.00 94 LYS A C 1
ATOM 717 O O . LYS A 1 94 ? 6.926 3.332 -23.064 1.00 98.00 94 LYS A O 1
ATOM 722 N N . VAL A 1 95 ? 8.600 3.908 -24.453 1.00 97.94 95 VAL A N 1
ATOM 723 C CA . VAL A 1 95 ? 8.395 5.357 -24.343 1.00 97.94 95 VAL A CA 1
ATOM 724 C C . VAL A 1 95 ? 7.020 5.752 -24.877 1.00 97.94 95 VAL A C 1
ATOM 726 O O . VAL A 1 95 ? 6.301 6.486 -24.202 1.00 97.94 95 VAL A O 1
ATOM 729 N N . LYS A 1 96 ? 6.590 5.228 -26.033 1.00 98.25 96 LYS A N 1
ATOM 730 C CA . LYS A 1 96 ? 5.253 5.501 -26.593 1.00 98.25 96 LYS A CA 1
ATOM 731 C C . LYS A 1 96 ? 4.131 5.090 -25.642 1.00 98.25 96 LYS A C 1
ATOM 733 O O . LYS A 1 96 ? 3.155 5.827 -25.510 1.00 98.25 96 LYS A O 1
ATOM 738 N N . ARG A 1 97 ? 4.257 3.951 -24.957 1.00 98.31 97 ARG A N 1
ATOM 739 C CA . ARG A 1 97 ? 3.270 3.493 -23.962 1.00 98.31 97 ARG A CA 1
ATOM 740 C C . ARG A 1 97 ? 3.184 4.433 -22.765 1.00 98.31 97 ARG A C 1
ATOM 742 O O . ARG A 1 97 ? 2.081 4.769 -22.343 1.00 98.31 97 ARG A O 1
ATOM 749 N N . ILE A 1 98 ? 4.323 4.898 -22.252 1.00 98.06 98 ILE A N 1
ATOM 750 C CA . ILE A 1 98 ? 4.369 5.874 -21.154 1.00 98.06 98 ILE A CA 1
ATOM 751 C C . ILE A 1 98 ? 3.764 7.211 -21.602 1.00 98.06 98 ILE A C 1
ATOM 753 O O . ILE A 1 98 ? 2.896 7.755 -20.919 1.00 98.06 98 ILE A O 1
ATOM 757 N N . LEU A 1 99 ? 4.159 7.712 -22.778 1.00 97.75 99 LEU A N 1
ATOM 758 C CA . LEU A 1 99 ? 3.645 8.964 -23.336 1.00 97.75 99 LEU A CA 1
ATOM 759 C C . LEU A 1 99 ? 2.138 8.910 -23.595 1.00 97.75 99 LEU A C 1
ATOM 761 O O . LEU A 1 99 ? 1.451 9.888 -23.323 1.00 97.75 99 LEU A O 1
ATOM 765 N N . ARG A 1 100 ? 1.598 7.764 -24.024 1.00 97.19 100 ARG A N 1
ATOM 766 C CA . ARG A 1 100 ? 0.149 7.566 -24.170 1.00 97.19 100 ARG A CA 1
ATOM 767 C C . ARG A 1 100 ? -0.595 7.769 -22.850 1.00 97.19 100 ARG A C 1
ATOM 769 O O . ARG A 1 100 ? -1.687 8.328 -22.846 1.00 97.19 100 ARG A O 1
ATOM 776 N N . ILE A 1 101 ? -0.031 7.326 -21.726 1.00 96.81 101 ILE A N 1
ATOM 777 C CA . ILE A 1 101 ? -0.667 7.536 -20.418 1.00 96.81 101 ILE A CA 1
ATOM 778 C C . ILE A 1 101 ? -0.486 8.978 -19.946 1.00 96.81 101 ILE A C 1
ATOM 780 O O . ILE A 1 101 ? -1.413 9.557 -19.378 1.00 96.81 101 ILE A O 1
ATOM 784 N N . ALA A 1 102 ? 0.663 9.594 -20.228 1.00 96.00 102 ALA A N 1
ATOM 785 C CA . ALA A 1 102 ? 0.857 11.019 -19.980 1.00 96.00 102 ALA A CA 1
ATOM 786 C C . ALA A 1 102 ? -0.151 11.880 -20.768 1.00 96.00 102 ALA A C 1
ATOM 788 O O . ALA A 1 102 ? -0.700 12.832 -20.223 1.00 96.00 102 ALA A O 1
ATOM 789 N N . GLU A 1 103 ? -0.447 11.521 -22.018 1.00 96.56 103 GLU A N 1
ATOM 790 C CA . GLU A 1 103 ? -1.487 12.157 -22.831 1.00 96.56 103 GLU A CA 1
ATOM 791 C C . GLU A 1 103 ? -2.881 11.916 -22.237 1.00 96.56 103 GLU A C 1
ATOM 793 O O . GLU A 1 103 ? -3.600 12.869 -21.950 1.00 96.56 103 GLU A O 1
ATOM 798 N N . PHE A 1 104 ? -3.238 10.656 -21.956 1.00 95.62 104 PHE A N 1
ATOM 799 C CA . PHE A 1 104 ? -4.533 10.288 -21.368 1.00 95.62 104 PHE A CA 1
ATOM 800 C C . PHE A 1 104 ? -4.832 11.028 -20.054 1.00 95.62 104 PHE A C 1
ATOM 802 O O . PHE A 1 104 ? -5.971 11.410 -19.793 1.00 95.62 104 PHE A O 1
ATOM 809 N N . THR A 1 105 ? -3.813 11.233 -19.219 1.00 94.38 105 THR A N 1
ATOM 810 C CA . THR A 1 105 ? -3.944 11.930 -17.929 1.00 94.38 105 THR A CA 1
ATOM 811 C C . THR A 1 105 ? -3.899 13.458 -18.048 1.00 94.38 105 THR A C 1
ATOM 813 O O . THR A 1 105 ? -4.027 14.145 -17.036 1.00 94.38 105 THR A O 1
ATOM 816 N N . GLY A 1 106 ? -3.707 14.008 -19.255 1.00 94.81 106 GLY A N 1
ATOM 817 C CA . GLY A 1 106 ? -3.527 15.446 -19.486 1.00 94.81 106 GLY A CA 1
ATOM 818 C C . GLY A 1 106 ? -2.193 15.989 -18.962 1.00 94.81 106 GLY A C 1
ATOM 819 O O . GLY A 1 106 ? -2.022 17.203 -18.814 1.00 94.81 106 GLY A O 1
ATOM 820 N N . ARG A 1 107 ? -1.242 15.099 -18.648 1.00 93.75 107 ARG A N 1
ATOM 821 C CA . ARG A 1 107 ? 0.056 15.446 -18.064 1.00 93.75 107 ARG A CA 1
ATOM 822 C C . ARG A 1 107 ? 0.995 16.106 -19.068 1.00 93.75 107 ARG A C 1
ATOM 824 O O . ARG A 1 107 ? 1.826 16.906 -18.652 1.00 93.75 107 ARG A O 1
ATOM 831 N N . LEU A 1 108 ? 0.848 15.807 -20.361 1.00 94.69 108 LEU A N 1
ATOM 832 C CA . LEU A 1 108 ? 1.594 16.500 -21.419 1.00 94.69 108 LEU A CA 1
ATOM 833 C C . LEU A 1 108 ? 1.213 17.986 -21.507 1.00 94.69 108 LEU A C 1
ATOM 835 O O . LEU A 1 108 ? 2.094 18.822 -21.684 1.00 94.69 108 LEU A O 1
ATOM 839 N N . ASP A 1 109 ? -0.066 18.313 -21.308 1.00 95.31 109 ASP A N 1
ATOM 840 C CA . ASP A 1 109 ? -0.556 19.698 -21.334 1.00 95.31 109 ASP A CA 1
ATOM 841 C C . ASP A 1 109 ? -0.284 20.441 -20.019 1.00 95.31 109 ASP A C 1
ATOM 843 O O . ASP A 1 109 ? -0.062 21.649 -20.009 1.00 95.31 109 ASP A O 1
ATOM 847 N N . ASN A 1 110 ? -0.305 19.721 -18.892 1.00 93.38 110 ASN A N 1
ATOM 848 C CA . ASN A 1 110 ? -0.109 20.279 -17.554 1.00 93.38 110 ASN A CA 1
ATOM 849 C C . ASN A 1 110 ? 1.036 19.554 -16.827 1.00 93.38 110 ASN A C 1
ATOM 851 O O . ASN A 1 110 ? 0.774 18.745 -15.929 1.00 93.38 110 ASN A O 1
ATOM 855 N N . PRO A 1 111 ? 2.304 19.829 -17.183 1.00 90.50 111 PRO A N 1
ATOM 856 C CA . PRO A 1 111 ? 3.463 19.113 -16.651 1.00 90.50 111 PRO A CA 1
ATOM 857 C C . PRO A 1 111 ? 3.840 19.517 -15.218 1.00 90.50 111 PRO A C 1
ATOM 859 O O . PRO A 1 111 ? 4.663 18.851 -14.597 1.00 90.50 111 PRO A O 1
ATOM 862 N N . GLU A 1 112 ? 3.247 20.575 -14.660 1.00 92.00 112 GLU A N 1
ATOM 863 C CA . GLU A 1 112 ? 3.532 21.034 -13.296 1.00 92.00 112 GLU A CA 1
ATOM 864 C C . GLU A 1 112 ? 2.820 20.177 -12.246 1.00 92.00 112 GLU A C 1
ATOM 866 O O . GLU A 1 112 ? 1.613 19.935 -12.321 1.00 92.00 112 GLU A O 1
ATOM 871 N N . GLU A 1 113 ? 3.560 19.665 -11.264 1.00 88.06 113 GLU A N 1
ATOM 872 C CA . GLU A 1 113 ? 2.975 18.945 -10.131 1.00 88.06 113 GLU A CA 1
ATOM 873 C C . GLU A 1 113 ? 2.329 19.934 -9.156 1.00 88.06 113 GLU A C 1
ATOM 875 O O . GLU A 1 113 ? 2.983 20.831 -8.624 1.00 88.06 113 GLU A O 1
ATOM 880 N N . LYS A 1 114 ? 1.017 19.798 -8.952 1.00 88.31 114 LYS A N 1
ATOM 881 C CA . LYS A 1 114 ? 0.277 20.645 -8.013 1.00 88.31 114 LYS A CA 1
ATOM 882 C C . LYS A 1 114 ? 0.452 20.113 -6.589 1.00 88.31 114 LYS A C 1
ATOM 884 O O . LYS A 1 114 ? 0.546 18.898 -6.421 1.00 88.31 114 LYS A O 1
ATOM 889 N N . PRO A 1 115 ? 0.427 20.984 -5.564 1.00 91.31 115 PRO A N 1
ATOM 890 C CA . PRO A 1 115 ? 0.435 20.538 -4.178 1.00 91.31 115 PRO A CA 1
ATOM 891 C C . PRO A 1 115 ? -0.696 19.547 -3.896 1.00 91.31 115 PRO A C 1
ATOM 893 O O . PRO A 1 115 ? -1.820 19.726 -4.375 1.00 91.31 115 PRO A O 1
ATOM 896 N N . GLU A 1 116 ? -0.406 18.529 -3.089 1.00 88.88 116 GLU A N 1
ATOM 897 C CA . GLU A 1 116 ? -1.415 17.578 -2.634 1.00 88.88 116 GLU A CA 1
ATOM 898 C C . GLU A 1 116 ? -2.528 18.294 -1.858 1.00 88.88 116 GLU A C 1
ATOM 900 O O . GLU A 1 116 ? -2.282 19.163 -1.016 1.00 88.88 116 GLU A O 1
ATOM 905 N N . VAL A 1 117 ? -3.773 17.896 -2.117 1.00 90.31 117 VAL A N 1
ATOM 906 C CA . VAL A 1 117 ? -4.958 18.402 -1.418 1.00 90.31 117 VAL A CA 1
ATOM 907 C C . VAL A 1 117 ? -5.757 17.245 -0.842 1.00 90.31 117 VAL A C 1
ATOM 909 O O . VAL A 1 117 ? -5.765 16.140 -1.382 1.00 90.31 117 VAL A O 1
ATOM 912 N N . SER A 1 118 ? -6.449 17.496 0.267 1.00 90.50 118 SER A N 1
ATOM 913 C CA . SER A 1 118 ? -7.276 16.489 0.922 1.00 90.50 118 SER A CA 1
ATOM 914 C C . SER A 1 118 ? -8.756 16.798 0.728 1.00 90.50 118 SER A C 1
ATOM 916 O O . SER A 1 118 ? -9.227 17.857 1.139 1.00 90.50 118 SER A O 1
ATOM 918 N N . ASN A 1 119 ? -9.494 15.861 0.132 1.00 92.00 119 ASN A N 1
ATOM 919 C CA . ASN A 1 119 ? -10.933 15.982 -0.093 1.00 92.00 119 ASN A CA 1
ATOM 920 C C . ASN A 1 119 ? -11.698 15.216 0.993 1.00 92.00 119 ASN A C 1
ATOM 922 O O . ASN A 1 119 ? -11.450 14.031 1.209 1.00 92.00 119 ASN A O 1
ATOM 926 N N . ASN A 1 120 ? -12.619 15.888 1.690 1.00 94.69 120 ASN A N 1
ATOM 927 C CA . ASN A 1 120 ? -13.488 15.289 2.711 1.00 94.69 120 ASN A CA 1
ATOM 928 C C . ASN A 1 120 ? -14.961 15.555 2.373 1.00 94.69 120 ASN A C 1
ATOM 930 O O . ASN A 1 120 ? -15.633 16.366 3.016 1.00 94.69 120 ASN A O 1
ATOM 934 N N . LEU A 1 121 ? -15.442 14.912 1.310 1.00 96.50 121 LEU A N 1
ATOM 935 C CA . LEU A 1 121 ? -16.781 15.136 0.773 1.00 96.50 121 LEU A CA 1
ATOM 936 C C . LEU A 1 121 ? -17.824 14.291 1.518 1.00 96.50 121 LEU A C 1
ATOM 938 O O . LEU A 1 121 ? -17.561 13.183 1.986 1.00 96.50 121 LEU A O 1
ATOM 942 N N . GLU A 1 122 ? -19.044 14.808 1.671 1.00 97.12 122 GLU A N 1
ATOM 943 C CA . GLU A 1 122 ? -20.138 14.052 2.299 1.00 97.12 122 GLU A CA 1
ATOM 944 C C . GLU A 1 122 ? -20.546 12.818 1.483 1.00 97.12 122 GLU A C 1
ATOM 946 O O . GLU A 1 122 ? -20.841 11.768 2.055 1.00 97.12 122 GLU A O 1
ATOM 951 N N . GLU A 1 123 ? -20.532 12.930 0.157 1.00 97.75 123 GLU A N 1
ATOM 952 C CA . GLU A 1 123 ? -20.839 11.831 -0.760 1.00 97.75 123 GLU A CA 1
ATOM 953 C C . GLU A 1 123 ? -19.841 10.674 -0.640 1.00 97.75 123 GLU A C 1
ATOM 955 O O . GLU A 1 123 ? -20.270 9.529 -0.479 1.00 97.75 123 GLU A O 1
ATOM 960 N N . ASP A 1 124 ? -18.540 10.971 -0.562 1.00 96.75 124 ASP A N 1
ATOM 961 C CA . ASP A 1 124 ? -17.493 9.970 -0.334 1.00 96.75 124 ASP A CA 1
ATOM 962 C C . ASP A 1 124 ? -17.696 9.256 1.003 1.00 96.75 124 ASP A C 1
ATOM 964 O O . ASP A 1 124 ? -17.653 8.029 1.078 1.00 96.75 124 ASP A O 1
ATOM 968 N N . ARG A 1 125 ? -18.001 10.004 2.073 1.00 96.06 125 ARG A N 1
ATOM 969 C CA . ARG A 1 125 ? -18.279 9.424 3.399 1.00 96.06 125 ARG A CA 1
ATOM 970 C C . ARG A 1 125 ? -19.471 8.464 3.364 1.00 96.06 125 ARG A C 1
ATOM 972 O O . ARG A 1 125 ? -19.411 7.386 3.961 1.00 96.06 125 ARG A O 1
ATOM 979 N N . LYS A 1 126 ? -20.549 8.822 2.655 1.00 97.19 126 LYS A N 1
ATOM 980 C CA . LYS A 1 126 ? -21.723 7.951 2.466 1.00 97.19 126 LYS A CA 1
ATOM 981 C C . LYS A 1 126 ? -21.372 6.705 1.655 1.00 97.19 126 LYS A C 1
ATOM 983 O O . LYS A 1 126 ? -21.781 5.608 2.040 1.00 97.19 126 LYS A O 1
ATOM 988 N N . LEU A 1 127 ? -20.601 6.858 0.579 1.00 97.88 127 LEU A N 1
ATOM 989 C CA . LEU A 1 127 ? -20.162 5.751 -0.267 1.00 97.88 127 LEU A CA 1
ATOM 990 C C . LEU A 1 127 ? -19.269 4.773 0.504 1.00 97.88 127 LEU A C 1
ATOM 992 O O . LEU A 1 127 ? -19.538 3.575 0.491 1.00 97.88 127 LEU A O 1
ATOM 996 N N . ILE A 1 128 ? -18.271 5.273 1.237 1.00 96.25 128 ILE A N 1
ATOM 997 C CA . ILE A 1 128 ? -17.370 4.462 2.070 1.00 96.25 128 ILE A CA 1
ATOM 998 C C . ILE A 1 128 ? -18.169 3.691 3.125 1.00 96.25 128 ILE A C 1
ATOM 1000 O O . ILE A 1 128 ? -17.976 2.486 3.283 1.00 96.25 128 ILE A O 1
ATOM 1004 N N . LYS A 1 129 ? -19.118 4.348 3.811 1.00 96.00 129 LYS A N 1
ATOM 1005 C CA . LYS A 1 129 ? -19.998 3.685 4.787 1.00 96.00 129 LYS A CA 1
ATOM 1006 C C . LYS A 1 129 ? -20.832 2.575 4.140 1.00 96.00 129 LYS A C 1
ATOM 1008 O O . LYS A 1 129 ? -20.958 1.499 4.722 1.00 96.00 129 LYS A O 1
ATOM 1013 N N . LYS A 1 130 ? -21.394 2.824 2.953 1.00 97.75 130 LYS A N 1
ATOM 1014 C CA . LYS A 1 130 ? -22.183 1.834 2.208 1.00 97.75 130 LYS A CA 1
ATOM 1015 C C . LYS A 1 130 ? -21.325 0.640 1.782 1.00 97.75 130 LYS A C 1
ATOM 1017 O O . LYS A 1 130 ? -21.694 -0.489 2.082 1.00 97.75 130 LYS A O 1
ATOM 1022 N N . ALA A 1 131 ? -20.170 0.881 1.163 1.00 97.88 131 ALA A N 1
ATOM 1023 C CA . ALA A 1 131 ? -19.249 -0.172 0.739 1.00 97.88 131 ALA A CA 1
ATOM 1024 C C . ALA A 1 131 ? -18.756 -1.017 1.930 1.00 97.88 131 ALA A C 1
ATOM 1026 O O . ALA A 1 131 ? -18.717 -2.246 1.861 1.00 97.88 131 ALA A O 1
ATOM 1027 N N . ALA A 1 132 ? -18.447 -0.376 3.062 1.00 95.69 132 ALA A N 1
ATOM 1028 C CA . ALA A 1 132 ? -18.095 -1.074 4.294 1.00 95.69 132 ALA A CA 1
ATOM 1029 C C . ALA A 1 132 ? -19.246 -1.957 4.809 1.00 95.69 132 ALA A C 1
ATOM 1031 O O . ALA A 1 132 ? -19.006 -3.093 5.197 1.00 95.69 132 ALA A O 1
ATOM 1032 N N . ALA A 1 133 ? -20.493 -1.477 4.781 1.00 95.75 133 ALA A N 1
ATOM 1033 C CA . ALA A 1 133 ? -21.650 -2.274 5.193 1.00 95.75 133 ALA A CA 1
ATOM 1034 C C . ALA A 1 133 ? -21.927 -3.458 4.245 1.00 95.75 133 ALA A C 1
ATOM 1036 O O . ALA A 1 133 ? -22.180 -4.565 4.712 1.00 95.75 133 ALA A O 1
ATOM 1037 N N . GLU A 1 134 ? -21.843 -3.247 2.928 1.00 98.06 134 GLU A N 1
ATOM 1038 C CA . GLU A 1 134 ? -22.101 -4.277 1.906 1.00 98.06 134 GLU A CA 1
ATOM 1039 C C . GLU A 1 134 ? -20.982 -5.329 1.805 1.00 98.06 134 GLU A C 1
ATOM 1041 O O . GLU A 1 134 ? -21.217 -6.432 1.316 1.00 98.06 134 GLU A O 1
ATOM 1046 N N . SER A 1 135 ? -19.779 -5.024 2.300 1.00 97.06 135 SER A N 1
ATOM 1047 C CA . SER A 1 135 ? -18.656 -5.974 2.370 1.00 97.06 135 SER A CA 1
ATOM 1048 C C . SER A 1 135 ? -18.682 -6.888 3.602 1.00 97.06 135 SER A C 1
ATOM 1050 O O . SER A 1 135 ? -17.905 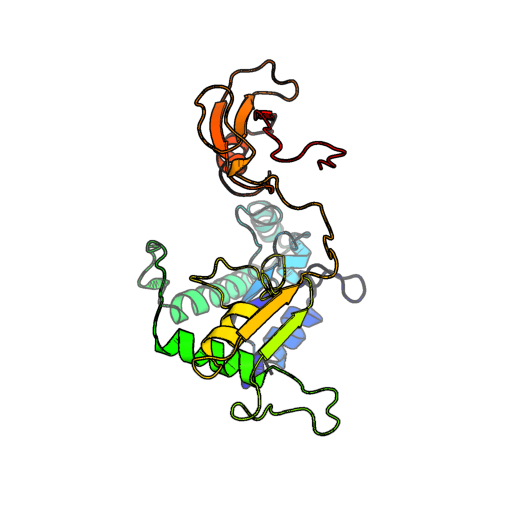-7.843 3.674 1.00 97.06 135 SER A O 1
ATOM 1052 N N . MET A 1 136 ? -19.570 -6.644 4.573 1.00 97.00 136 MET A N 1
ATOM 1053 C CA . MET A 1 136 ? -19.714 -7.514 5.741 1.00 97.00 136 MET A CA 1
ATOM 1054 C C . MET A 1 136 ? -20.430 -8.818 5.378 1.00 97.00 136 MET A C 1
ATOM 1056 O O . MET A 1 136 ? -21.489 -8.814 4.756 1.00 97.00 136 MET A O 1
ATOM 1060 N N . VAL A 1 137 ? -19.895 -9.948 5.849 1.00 97.94 137 VAL A N 1
ATOM 1061 C CA . VAL A 1 137 ? -20.485 -11.276 5.627 1.00 97.94 137 VAL A CA 1
ATOM 1062 C C . VAL A 1 137 ? -21.027 -11.838 6.939 1.00 97.94 137 VAL A C 1
ATOM 1064 O O . VAL A 1 137 ? -20.284 -12.066 7.895 1.00 97.94 137 VAL A O 1
ATOM 1067 N N . LEU A 1 138 ? -22.334 -12.107 6.987 1.00 97.75 138 LEU A N 1
ATOM 1068 C CA . LEU A 1 138 ? -22.966 -12.778 8.121 1.00 97.75 138 LEU A CA 1
ATOM 1069 C C . LEU A 1 138 ? -22.687 -14.286 8.068 1.00 97.75 138 LEU A C 1
ATOM 1071 O O . LEU A 1 138 ? -23.360 -15.028 7.361 1.00 97.75 138 LEU A O 1
ATOM 1075 N N . LEU A 1 139 ? -21.708 -14.745 8.847 1.00 98.38 139 LEU A N 1
ATOM 1076 C CA . LEU A 1 139 ? -21.303 -16.158 8.852 1.00 98.38 139 LEU A CA 1
ATOM 1077 C C . LEU A 1 139 ? -22.272 -17.070 9.617 1.00 98.38 139 LEU A C 1
ATOM 1079 O O . LEU A 1 139 ? -22.430 -18.242 9.281 1.00 98.38 139 LEU A O 1
ATOM 1083 N N . LYS A 1 140 ? -22.897 -16.562 10.686 1.00 98.00 140 LYS A N 1
ATOM 1084 C CA . LYS A 1 140 ? -23.790 -17.339 11.553 1.00 98.00 140 LYS A CA 1
ATOM 1085 C C . LYS A 1 140 ? -24.802 -16.433 12.236 1.00 98.00 140 LYS A C 1
ATOM 1087 O O . LYS A 1 140 ? -24.429 -15.428 12.832 1.00 98.00 140 LYS A O 1
ATOM 1092 N N . ASN A 1 141 ? -26.065 -16.845 12.233 1.00 97.88 141 ASN A N 1
ATOM 1093 C CA . ASN A 1 141 ? -27.132 -16.174 12.966 1.00 97.88 141 ASN A CA 1
ATOM 1094 C C . ASN A 1 141 ? -28.154 -17.200 13.463 1.00 97.88 141 ASN A C 1
ATOM 1096 O O . ASN A 1 141 ? -28.708 -17.952 12.669 1.00 97.88 141 ASN A O 1
ATOM 1100 N N . LYS A 1 142 ? -28.404 -17.240 14.774 1.00 96.50 142 LYS A N 1
ATOM 1101 C CA . LYS A 1 142 ? -29.447 -18.077 15.391 1.00 96.50 142 LYS A CA 1
ATOM 1102 C C . LYS A 1 142 ? -30.615 -17.198 15.850 1.00 96.50 142 LYS A C 1
ATOM 1104 O O . LYS A 1 142 ? -30.933 -17.184 17.032 1.00 96.50 142 LYS A O 1
ATOM 1109 N N . ASN A 1 143 ? -31.185 -16.422 14.925 1.00 93.06 143 ASN A N 1
ATOM 1110 C CA . ASN A 1 143 ? -32.233 -15.425 15.194 1.00 93.06 143 ASN A CA 1
ATOM 1111 C C . ASN A 1 143 ? -31.850 -14.390 16.272 1.00 93.06 143 ASN A C 1
ATOM 1113 O O . ASN A 1 143 ? -32.695 -13.947 17.040 1.00 93.06 143 ASN A O 1
ATOM 1117 N N . VAL A 1 144 ? -30.565 -14.025 16.343 1.00 92.69 144 VAL A N 1
ATOM 1118 C CA . VAL A 1 144 ? -30.057 -12.989 17.262 1.00 92.69 144 VAL A CA 1
ATOM 1119 C C . VAL A 1 144 ? -30.025 -11.625 16.571 1.00 92.69 144 VAL A C 1
ATOM 1121 O O . VAL A 1 144 ? -30.304 -10.605 17.192 1.00 92.69 144 VAL A O 1
ATOM 1124 N N . LEU A 1 145 ? -29.673 -11.613 15.283 1.00 93.69 145 LEU A N 1
ATOM 1125 C CA . LEU A 1 145 ? -29.629 -10.418 14.445 1.00 93.69 145 LEU A CA 1
ATOM 1126 C C . LEU A 1 145 ? -30.811 -10.387 13.458 1.00 93.69 145 LEU A C 1
ATOM 1128 O O . LEU A 1 145 ? -31.212 -11.457 12.984 1.00 93.69 145 LEU A O 1
ATOM 1132 N N . PRO A 1 146 ? -31.305 -9.191 13.078 1.00 91.69 146 PRO A N 1
ATOM 1133 C CA . PRO A 1 146 ? -30.897 -7.876 13.586 1.00 91.69 146 PRO A CA 1
ATOM 1134 C C . PRO A 1 146 ? -31.406 -7.630 15.012 1.00 91.69 146 PRO A C 1
ATOM 1136 O O . PRO A 1 146 ? -32.445 -8.152 15.408 1.00 91.69 146 PRO A O 1
ATOM 1139 N N . PHE A 1 147 ? -30.694 -6.809 15.785 1.00 85.75 147 PHE A N 1
ATOM 1140 C CA . PHE A 1 147 ? -31.176 -6.432 17.109 1.00 85.75 147 PHE A CA 1
ATOM 1141 C C . PHE A 1 147 ? -32.427 -5.551 17.011 1.00 85.75 147 PHE A C 1
ATOM 1143 O O . PHE A 1 147 ? -32.457 -4.571 16.261 1.00 85.75 147 PHE A O 1
ATOM 1150 N N . SER A 1 148 ? -33.430 -5.845 17.835 1.00 85.75 148 SER A N 1
ATOM 1151 C CA . SER A 1 148 ? -34.573 -4.958 18.032 1.00 85.75 148 SER A CA 1
ATOM 1152 C C . SER A 1 148 ? -34.170 -3.795 18.938 1.00 85.75 148 SER A C 1
ATOM 1154 O O . SER A 1 148 ? -34.065 -3.939 20.155 1.00 85.75 148 SER A O 1
ATOM 1156 N N . LYS A 1 149 ? -33.928 -2.615 18.353 1.00 80.25 149 LYS A N 1
ATOM 1157 C CA . LYS A 1 149 ? -33.493 -1.425 19.111 1.00 80.25 149 LYS A CA 1
ATOM 1158 C C . LYS A 1 149 ? -34.480 -1.005 20.210 1.00 80.25 149 LYS A C 1
ATOM 1160 O O . LYS A 1 149 ? -34.083 -0.280 21.111 1.00 80.25 149 LYS A O 1
ATOM 1165 N N . SER A 1 150 ? -35.763 -1.372 20.117 1.00 83.06 150 SER A N 1
ATOM 1166 C CA . SER A 1 150 ? -36.760 -1.075 21.158 1.00 83.06 150 SER A CA 1
ATOM 1167 C C . SER A 1 150 ? -36.580 -1.896 22.427 1.00 83.06 150 SER A C 1
ATOM 1169 O O . SER A 1 150 ? -37.020 -1.452 23.482 1.00 83.06 150 SER A O 1
ATOM 1171 N N . ASP A 1 151 ? -35.936 -3.056 22.328 1.00 85.25 151 ASP A N 1
ATOM 1172 C CA . ASP A 1 151 ? -35.939 -4.048 23.405 1.00 85.25 151 ASP A CA 1
ATOM 1173 C C . ASP A 1 151 ? -34.629 -4.006 24.208 1.00 85.25 151 ASP A C 1
ATOM 1175 O O . ASP A 1 151 ? -34.514 -4.604 25.278 1.00 85.25 151 ASP A O 1
ATOM 1179 N N . ILE A 1 152 ? -33.640 -3.252 23.716 1.00 89.56 152 ILE A N 1
ATOM 1180 C CA . ILE A 1 152 ? -32.353 -3.045 24.374 1.00 89.56 152 ILE A CA 1
ATOM 1181 C C . ILE A 1 152 ? -32.503 -1.920 25.397 1.00 89.56 152 ILE A C 1
ATOM 1183 O O . ILE A 1 152 ? -32.672 -0.763 25.029 1.00 89.56 152 ILE A O 1
ATOM 1187 N N . LYS A 1 153 ? -32.397 -2.252 26.686 1.00 91.00 153 LYS A N 1
ATOM 1188 C CA . LYS A 1 153 ? -32.263 -1.261 27.773 1.00 91.00 153 LYS A CA 1
ATOM 1189 C C . LYS A 1 153 ? -30.801 -0.985 28.120 1.00 91.00 153 LYS A C 1
ATOM 1191 O O . LYS A 1 153 ? -30.447 0.127 28.499 1.00 91.00 153 LYS A O 1
ATOM 1196 N N . SER A 1 154 ? -29.956 -1.999 27.969 1.00 93.56 154 SER A N 1
ATOM 1197 C CA . SER A 1 154 ? -28.515 -1.907 28.159 1.00 93.56 154 SER A CA 1
ATOM 1198 C C . SER A 1 154 ? -27.781 -2.830 27.188 1.00 93.56 154 SER A C 1
ATOM 1200 O O . SER A 1 154 ? -28.302 -3.873 26.785 1.00 93.56 154 SER A O 1
ATOM 1202 N N . LEU A 1 155 ? -26.570 -2.436 26.800 1.00 93.69 155 LEU A N 1
ATOM 1203 C CA . LEU A 1 155 ? -25.688 -3.180 25.909 1.00 93.69 155 LEU A CA 1
ATOM 1204 C C . LEU A 1 155 ? -24.296 -3.278 26.534 1.00 93.69 155 LEU A C 1
ATOM 1206 O O . LEU A 1 155 ? -23.658 -2.264 26.803 1.00 93.69 155 LEU A O 1
ATOM 1210 N N . ALA A 1 156 ? -23.800 -4.500 26.717 1.00 96.00 156 ALA A N 1
ATOM 1211 C CA . ALA A 1 156 ? -22.406 -4.744 27.069 1.00 96.00 156 ALA A CA 1
ATOM 1212 C C . ALA A 1 156 ? -21.603 -5.077 25.804 1.00 96.00 156 ALA A C 1
ATOM 1214 O O . ALA A 1 156 ? -21.854 -6.087 25.148 1.00 96.00 156 ALA A O 1
ATOM 1215 N N . VAL A 1 157 ? -20.626 -4.236 25.474 1.00 97.06 157 VAL A N 1
ATOM 1216 C CA . VAL A 1 157 ? -19.691 -4.436 24.365 1.00 97.06 157 VAL A CA 1
ATOM 1217 C C . VAL A 1 157 ? -18.377 -4.958 24.936 1.00 97.06 157 VAL A C 1
ATOM 1219 O O . VAL A 1 157 ? -17.741 -4.298 25.756 1.00 97.06 157 VAL A O 1
ATOM 1222 N N . ILE A 1 158 ? -17.966 -6.157 24.526 1.00 97.75 158 ILE A N 1
ATOM 1223 C CA . ILE A 1 158 ? -16.760 -6.802 25.051 1.00 97.75 158 ILE A CA 1
ATOM 1224 C C . ILE A 1 158 ? -15.809 -7.124 23.908 1.00 97.75 158 ILE A C 1
ATOM 1226 O O . ILE A 1 158 ? -16.197 -7.768 22.935 1.00 97.75 158 ILE A O 1
ATOM 1230 N N . GLY A 1 159 ? -14.554 -6.709 24.054 1.00 97.00 159 GLY A N 1
ATOM 1231 C CA . GLY A 1 159 ? -13.471 -7.148 23.184 1.00 97.00 159 GLY A CA 1
ATOM 1232 C C . GLY A 1 159 ? -12.458 -6.054 22.842 1.00 97.00 159 GLY A C 1
ATOM 1233 O O . GLY A 1 159 ? -12.797 -4.870 22.803 1.00 97.00 159 GLY A O 1
ATOM 1234 N N . PRO A 1 160 ? -11.216 -6.445 22.517 1.00 94.88 160 PRO A N 1
ATOM 1235 C CA . PRO A 1 160 ? -10.096 -5.523 22.314 1.00 94.88 160 PRO A CA 1
ATOM 1236 C C . PRO A 1 160 ? -10.282 -4.562 21.135 1.00 94.88 160 PRO A C 1
ATOM 1238 O O . PRO A 1 160 ? -9.698 -3.482 21.129 1.00 94.88 160 PRO A O 1
ATOM 1241 N N . ASN A 1 161 ? -11.114 -4.936 20.159 1.00 95.12 161 ASN A N 1
ATOM 1242 C CA . ASN A 1 161 ? -11.344 -4.172 18.932 1.00 95.12 161 ASN A CA 1
ATOM 1243 C C . ASN A 1 161 ? -12.594 -3.277 18.997 1.00 95.12 161 ASN A C 1
ATOM 1245 O O . ASN A 1 161 ? -12.953 -2.674 17.988 1.00 95.12 161 ASN A O 1
ATOM 1249 N N . ALA A 1 162 ? -13.280 -3.201 20.144 1.00 96.19 162 ALA A N 1
ATOM 1250 C CA . ALA A 1 162 ? -14.498 -2.404 20.263 1.00 96.19 162 ALA A CA 1
ATOM 1251 C C . ALA A 1 162 ? -14.202 -0.895 20.226 1.00 96.19 162 ALA A C 1
ATOM 1253 O O . ALA A 1 162 ? -14.772 -0.184 19.405 1.00 96.19 162 ALA A O 1
ATOM 1254 N N . GLU A 1 163 ? -13.278 -0.414 21.065 1.00 94.00 163 GLU A N 1
ATOM 1255 C CA . GLU A 1 163 ? -12.846 0.996 21.068 1.00 94.00 163 GLU A CA 1
ATOM 1256 C C . GLU A 1 163 ? -11.928 1.342 19.895 1.00 94.00 163 GLU A C 1
ATOM 1258 O O . GLU A 1 163 ? -11.958 2.465 19.404 1.00 94.00 163 GLU A O 1
ATOM 1263 N N . LYS A 1 164 ? -11.078 0.397 19.472 1.00 90.81 164 LYS A N 1
ATOM 1264 C CA . LYS A 1 164 ? -10.099 0.582 18.392 1.00 90.81 164 LYS A CA 1
ATOM 1265 C C . LYS A 1 164 ? -10.082 -0.636 17.481 1.00 90.81 164 LYS A C 1
ATOM 1267 O O . LYS A 1 164 ? -9.282 -1.551 17.650 1.00 90.81 164 LYS A O 1
ATOM 1272 N N . GLY A 1 165 ? -11.006 -0.650 16.530 1.00 91.25 165 GLY A N 1
ATOM 1273 C CA . GLY A 1 165 ? -11.106 -1.702 15.522 1.00 91.25 165 GLY A CA 1
ATOM 1274 C C . GLY A 1 165 ? -10.043 -1.587 14.429 1.00 91.25 165 GLY A C 1
ATOM 1275 O O . GLY A 1 165 ? -9.601 -0.488 14.093 1.00 91.25 165 GLY A O 1
ATOM 1276 N N . GLN A 1 166 ? -9.674 -2.724 13.838 1.00 90.38 166 GLN A N 1
ATOM 1277 C CA . GLN A 1 166 ? -8.862 -2.756 12.623 1.00 90.38 166 GLN A CA 1
ATOM 1278 C C . GLN A 1 166 ? -9.730 -2.349 11.426 1.00 90.38 166 GLN A C 1
ATOM 1280 O O . GLN A 1 166 ? -10.706 -3.028 11.121 1.00 90.38 166 GLN A O 1
ATOM 1285 N N . PHE A 1 167 ? -9.372 -1.257 10.753 1.00 89.62 167 PHE A N 1
ATOM 1286 C CA . PHE A 1 167 ? -10.133 -0.713 9.617 1.00 89.62 167 PHE A CA 1
ATOM 1287 C C . PHE A 1 167 ? -9.354 -0.723 8.294 1.00 89.62 167 PHE A C 1
ATOM 1289 O O . PHE A 1 167 ? -9.926 -0.456 7.243 1.00 89.62 167 PHE A O 1
ATOM 1296 N N . ILE A 1 168 ?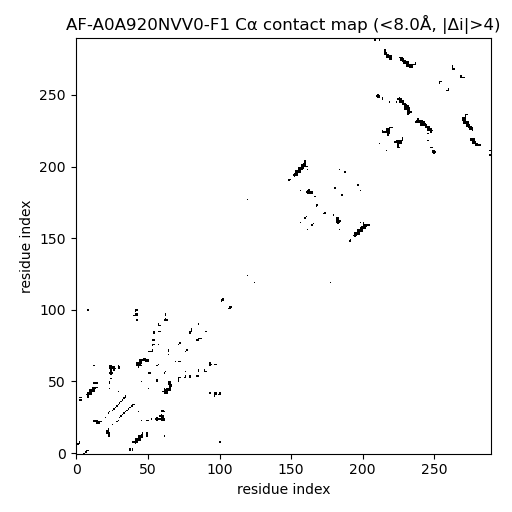 -8.054 -1.020 8.330 1.00 91.06 168 ILE A N 1
ATOM 1297 C CA . ILE A 1 168 ? -7.184 -1.074 7.151 1.00 91.06 168 ILE A CA 1
ATOM 1298 C C . ILE A 1 168 ? -6.076 -2.105 7.356 1.00 91.06 168 ILE A C 1
ATOM 1300 O O . ILE A 1 168 ? -5.756 -2.435 8.493 1.00 91.06 168 ILE A O 1
ATOM 1304 N N . GLY A 1 169 ? -5.498 -2.641 6.283 1.00 88.00 169 GLY A N 1
ATOM 1305 C CA . GLY A 1 169 ? -4.299 -3.480 6.356 1.00 88.00 169 GLY A CA 1
ATOM 1306 C C . GLY A 1 169 ? -3.033 -2.696 6.732 1.00 88.00 169 GLY A C 1
ATOM 1307 O O . GLY A 1 169 ? -3.088 -1.528 7.111 1.00 88.00 169 GLY A O 1
ATOM 1308 N N . GLY A 1 170 ? -1.879 -3.356 6.637 1.00 86.38 170 GLY A N 1
ATOM 1309 C CA . GLY A 1 170 ? -0.568 -2.704 6.729 1.00 86.38 170 GLY A CA 1
ATOM 1310 C C . GLY A 1 170 ? 0.102 -2.547 5.360 1.00 86.38 170 GLY A C 1
ATOM 1311 O O . GLY A 1 170 ? -0.441 -2.969 4.342 1.00 86.38 170 GLY A O 1
ATOM 1312 N N . GLY A 1 171 ? 1.317 -1.993 5.348 1.00 87.50 171 GLY A N 1
ATOM 1313 C CA . GLY A 1 171 ? 2.141 -1.870 4.139 1.00 87.50 171 GLY A CA 1
ATOM 1314 C C . GLY A 1 171 ? 1.703 -0.731 3.217 1.00 87.50 171 GLY A C 1
ATOM 1315 O O . GLY A 1 171 ? 1.129 0.254 3.685 1.00 87.50 171 GLY A O 1
ATOM 1316 N N . SER A 1 172 ? 1.967 -0.880 1.916 1.00 86.38 172 SER A N 1
ATOM 1317 C CA . SER A 1 172 ? 1.713 0.133 0.875 1.00 86.38 172 SER A CA 1
ATOM 1318 C C . SER A 1 172 ? 0.241 0.529 0.729 1.00 86.38 172 SER A C 1
ATOM 1320 O O . SER A 1 172 ? -0.050 1.622 0.262 1.00 86.38 172 SER A O 1
ATOM 1322 N N . ALA A 1 173 ? -0.691 -0.315 1.180 1.00 88.94 173 ALA A N 1
ATOM 1323 C CA . ALA A 1 173 ? -2.122 -0.014 1.176 1.00 88.94 173 ALA A CA 1
ATOM 1324 C C . ALA A 1 173 ? -2.565 0.914 2.325 1.00 88.94 173 ALA A C 1
ATOM 1326 O O . ALA A 1 173 ? -3.737 1.273 2.400 1.00 88.94 173 ALA A O 1
A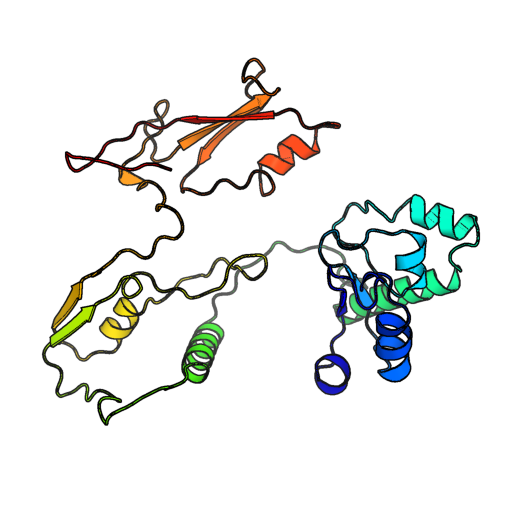TOM 1327 N N . THR A 1 174 ? -1.673 1.266 3.257 1.00 88.12 174 THR A N 1
ATOM 1328 C CA . THR A 1 174 ? -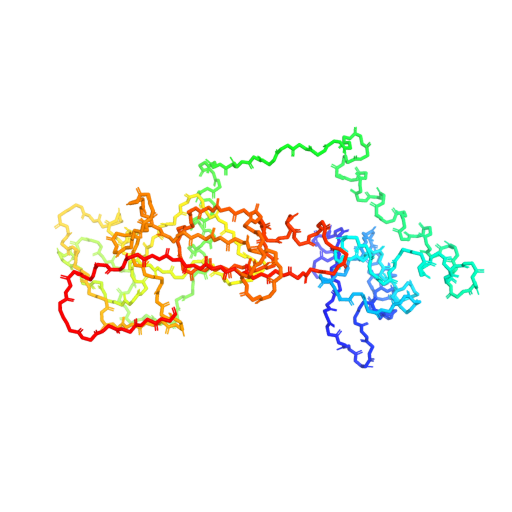2.024 2.099 4.416 1.00 88.12 174 THR A CA 1
ATOM 1329 C C . THR A 1 174 ? -2.238 3.549 3.992 1.00 88.12 174 THR A C 1
ATOM 1331 O O . THR A 1 174 ? -1.359 4.157 3.392 1.00 88.12 174 THR A O 1
ATOM 1334 N N . VAL A 1 175 ? -3.358 4.140 4.407 1.00 87.50 175 VAL A N 1
ATOM 1335 C CA . VAL A 1 175 ? -3.638 5.574 4.248 1.00 87.50 175 VAL A CA 1
ATOM 1336 C C . VAL A 1 175 ? -3.844 6.248 5.604 1.00 87.50 175 VAL A C 1
ATOM 1338 O O . VAL A 1 175 ? -4.147 5.586 6.601 1.00 87.50 175 VAL A O 1
ATOM 1341 N N . LYS A 1 176 ? -3.702 7.578 5.651 1.00 88.31 176 LYS A N 1
ATOM 1342 C CA . LYS A 1 176 ? -4.082 8.401 6.808 1.00 88.31 176 LYS A CA 1
ATOM 1343 C C . LYS A 1 176 ? -5.534 8.870 6.625 1.00 88.31 176 LYS A C 1
ATOM 1345 O O . LYS A 1 176 ? -5.757 9.777 5.827 1.00 88.31 176 LYS A O 1
ATOM 1350 N N . PRO A 1 177 ? -6.520 8.274 7.320 1.00 90.94 177 PRO A N 1
ATOM 1351 C CA . PRO A 1 177 ? -7.915 8.666 7.157 1.00 90.94 177 PRO A CA 1
ATOM 1352 C C . PRO A 1 177 ? -8.192 10.027 7.808 1.00 90.94 177 PRO A C 1
ATOM 1354 O O . PRO A 1 177 ? -7.516 10.414 8.764 1.00 90.94 177 PRO A O 1
ATOM 1357 N N . HIS A 1 178 ? -9.239 10.711 7.339 1.00 93.88 178 HIS A N 1
ATOM 1358 C CA . HIS A 1 178 ? -9.770 11.923 7.982 1.00 93.88 178 HIS A CA 1
ATOM 1359 C C . HIS A 1 178 ? -10.252 11.651 9.406 1.00 93.88 178 HIS A C 1
ATOM 1361 O O . HIS A 1 178 ? -9.965 12.409 10.327 1.00 93.88 178 HIS A O 1
ATOM 1367 N N . TYR A 1 179 ? -10.984 10.552 9.575 1.00 93.50 179 TYR A N 1
ATOM 1368 C CA . TYR A 1 179 ? -11.463 10.032 10.849 1.00 93.50 179 TYR A CA 1
ATOM 1369 C C . TYR A 1 179 ? -11.812 8.549 10.686 1.00 93.50 179 TYR A C 1
ATOM 1371 O O . TYR A 1 179 ? -11.873 8.028 9.570 1.00 93.50 179 TYR A O 1
ATOM 1379 N N . VAL A 1 180 ? -12.044 7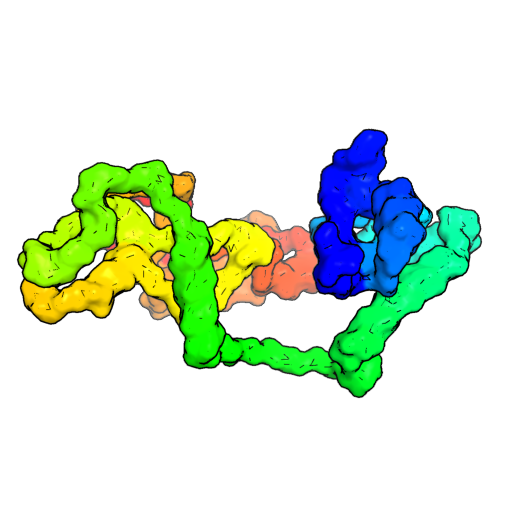.868 11.803 1.00 95.12 180 VAL A N 1
ATOM 1380 C CA . VAL A 1 180 ? -12.468 6.468 11.836 1.00 95.12 180 VAL A CA 1
ATOM 1381 C C . VAL A 1 180 ? -13.560 6.345 12.882 1.00 95.12 180 VAL A C 1
ATOM 1383 O O . VAL A 1 180 ? -13.334 6.744 14.016 1.00 95.12 180 VAL A O 1
ATOM 1386 N N . VAL A 1 181 ? -14.704 5.772 12.504 1.00 95.88 181 VAL A N 1
ATOM 1387 C CA . VAL A 1 181 ? -15.745 5.378 13.463 1.00 95.88 181 VAL A CA 1
ATOM 1388 C C . VAL A 1 181 ? -15.459 3.950 13.896 1.00 95.88 181 VAL A C 1
ATOM 1390 O O . VAL A 1 181 ? -15.514 3.021 13.083 1.00 95.88 181 VAL A O 1
ATOM 1393 N N . HIS A 1 182 ? -15.117 3.764 15.165 1.00 96.31 182 HIS A N 1
ATOM 1394 C CA . HIS A 1 182 ? -14.838 2.434 15.705 1.00 96.31 182 HIS A CA 1
ATOM 1395 C C . HIS A 1 182 ? -16.125 1.707 16.134 1.00 96.31 182 HIS A C 1
ATOM 1397 O O . HIS A 1 182 ? -17.156 2.349 16.330 1.00 96.31 182 HIS A O 1
ATOM 1403 N N . PRO A 1 183 ? -16.116 0.366 16.284 1.00 95.94 183 PRO A N 1
ATOM 1404 C CA . PRO A 1 183 ? -17.339 -0.394 16.552 1.00 95.94 183 PRO A CA 1
ATOM 1405 C C . PRO A 1 183 ? -18.148 0.087 17.765 1.00 95.94 183 PRO A C 1
ATOM 1407 O O . PRO A 1 183 ? -19.370 0.161 17.679 1.00 95.94 183 PRO A O 1
ATOM 1410 N N . LEU A 1 184 ? -17.492 0.432 18.878 1.00 96.56 184 LEU A N 1
ATOM 1411 C CA . LEU A 1 184 ? -18.164 0.931 20.082 1.00 96.56 184 LEU A CA 1
ATOM 1412 C C . LEU A 1 184 ? -18.855 2.277 19.832 1.00 96.56 184 LEU A C 1
ATOM 1414 O O . LEU A 1 184 ? -20.009 2.451 20.217 1.00 96.56 184 LEU A O 1
ATOM 1418 N N . GLU A 1 185 ? -18.161 3.200 19.169 1.00 95.88 185 GLU A N 1
ATOM 1419 C CA . GLU A 1 185 ? -18.690 4.509 18.773 1.00 95.88 185 GLU A CA 1
ATOM 1420 C C . GLU A 1 185 ? -19.886 4.332 17.832 1.00 95.88 185 GLU A C 1
ATOM 1422 O O . GLU A 1 185 ? -20.985 4.785 18.138 1.00 95.88 185 GLU A O 1
ATOM 1427 N N . GLY A 1 186 ? -19.721 3.541 16.767 1.00 94.38 186 GLY A N 1
ATOM 1428 C CA . GLY A 1 186 ? -20.784 3.263 15.805 1.00 94.38 186 GLY A CA 1
ATOM 1429 C C . GLY A 1 186 ? -22.010 2.589 16.431 1.00 94.38 186 GLY A C 1
ATOM 1430 O O . GLY A 1 186 ? -23.136 2.931 16.079 1.00 94.38 186 GLY A O 1
ATOM 1431 N N . LEU A 1 187 ? -21.832 1.663 17.379 1.00 92.88 18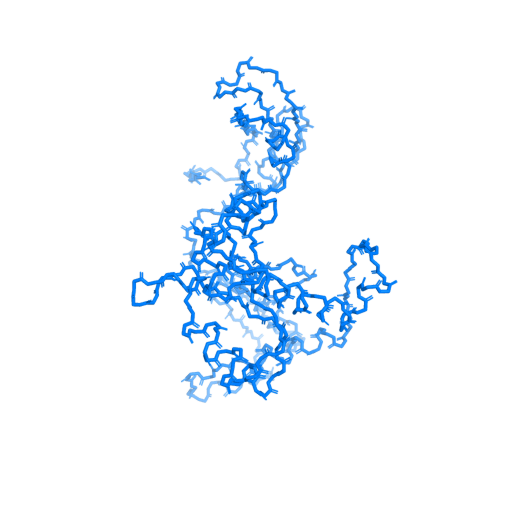7 LEU A N 1
ATOM 1432 C CA . LEU A 1 187 ? -22.949 1.083 18.133 1.00 92.88 187 LEU A CA 1
ATOM 1433 C C . LEU A 1 187 ? -23.652 2.143 18.983 1.00 92.88 187 LEU A C 1
ATOM 1435 O O . LEU A 1 187 ? -24.875 2.241 18.932 1.00 92.88 187 LEU A O 1
ATOM 1439 N N . THR A 1 188 ? -22.888 2.949 19.720 1.00 91.62 188 THR A N 1
ATOM 1440 C CA . THR A 1 188 ? -23.419 3.981 20.622 1.00 91.62 188 THR A CA 1
ATOM 1441 C C . THR A 1 188 ? -24.237 5.022 19.857 1.00 91.62 188 THR A C 1
ATOM 1443 O O . THR A 1 188 ? -25.371 5.298 20.235 1.00 91.62 188 THR A O 1
ATOM 1446 N N . GLU A 1 189 ? -23.726 5.520 18.729 1.00 91.75 189 GLU A N 1
ATOM 1447 C CA . GLU A 1 189 ? -24.408 6.514 17.887 1.00 91.75 189 GLU A CA 1
ATOM 1448 C C . GLU A 1 189 ? -25.693 5.995 17.223 1.00 91.75 189 GLU A C 1
ATOM 1450 O O . GLU A 1 189 ? -26.557 6.778 16.834 1.00 91.75 189 GLU A O 1
ATOM 1455 N N . ASN A 1 190 ? -25.827 4.675 17.049 1.00 89.62 190 ASN A N 1
ATOM 1456 C CA . ASN A 1 190 ? -26.961 4.073 16.341 1.00 89.62 190 ASN A CA 1
ATOM 1457 C C . ASN A 1 190 ? -28.041 3.504 17.272 1.00 89.62 190 ASN A C 1
ATOM 1459 O O . ASN A 1 190 ? -29.073 3.031 16.775 1.00 89.62 190 ASN A O 1
ATOM 1463 N N . LEU A 1 191 ? -27.835 3.511 18.589 1.00 88.19 191 LEU A N 1
ATOM 1464 C CA . LEU A 1 191 ? -28.837 3.085 19.567 1.00 88.19 191 LEU A CA 1
ATOM 1465 C C . LEU A 1 191 ? -29.840 4.206 19.869 1.00 88.19 191 LEU A C 1
ATOM 1467 O O . LEU A 1 191 ? -29.637 5.365 19.518 1.00 88.19 191 LEU A O 1
ATOM 1471 N N . LYS A 1 192 ? -30.976 3.841 20.475 1.00 79.50 192 LYS A N 1
ATOM 1472 C CA . LYS A 1 192 ? -31.955 4.829 20.943 1.00 79.50 192 LYS A CA 1
ATOM 1473 C C . LYS A 1 192 ? -31.389 5.597 22.138 1.00 79.50 192 LYS A C 1
ATOM 1475 O O . LYS A 1 192 ? -30.593 5.061 22.907 1.00 79.50 192 LYS A O 1
ATOM 1480 N N . GLU A 1 193 ? -31.860 6.823 22.316 1.00 80.88 193 GLU A N 1
ATOM 1481 C CA . GLU A 1 193 ? -31.570 7.608 23.512 1.00 80.88 193 GLU A CA 1
ATOM 1482 C C . GLU A 1 193 ? -32.022 6.852 24.778 1.00 80.88 193 GLU A C 1
ATOM 1484 O O . GLU A 1 193 ? -33.077 6.214 24.790 1.00 80.88 193 GLU A O 1
ATOM 1489 N N . GLY A 1 194 ? -31.195 6.876 25.827 1.00 82.81 194 GLY A N 1
ATOM 1490 C CA . GLY A 1 194 ? -31.462 6.195 27.100 1.00 82.81 194 GLY A CA 1
ATOM 1491 C C . GLY A 1 194 ? -30.978 4.742 27.209 1.00 82.81 194 GLY A C 1
ATOM 1492 O O . GLY A 1 194 ? -31.125 4.150 28.277 1.00 82.81 194 GLY A O 1
ATOM 1493 N N . VAL A 1 195 ? -30.379 4.158 26.163 1.00 91.06 195 VAL A N 1
ATOM 1494 C CA . VAL A 1 195 ? -29.737 2.834 26.260 1.00 91.06 195 VAL A CA 1
ATOM 1495 C C . VAL A 1 195 ? -28.382 2.947 26.963 1.00 91.06 195 VAL A C 1
ATOM 1497 O O . VAL A 1 195 ? -27.499 3.671 26.510 1.00 91.06 195 VAL A O 1
ATOM 1500 N N . GLU A 1 196 ? -28.186 2.196 28.048 1.00 92.81 196 GLU A N 1
ATOM 1501 C CA . GLU A 1 196 ? -26.904 2.167 28.762 1.00 92.81 196 GLU A CA 1
ATOM 1502 C C . GLU A 1 196 ? -25.888 1.282 28.019 1.00 92.81 196 GLU A C 1
ATOM 1504 O O . GLU A 1 196 ? -26.037 0.060 27.977 1.00 92.81 196 GLU A O 1
ATOM 1509 N N . VAL A 1 197 ? -24.831 1.875 27.457 1.00 94.75 197 VAL A N 1
ATOM 1510 C CA . VAL A 1 197 ? -23.737 1.131 26.812 1.00 94.75 197 VAL A CA 1
ATOM 1511 C C . VAL A 1 197 ? -22.556 1.009 27.772 1.00 94.75 197 VAL A C 1
ATOM 1513 O O . VAL A 1 197 ? -21.984 2.008 28.203 1.00 94.75 197 VAL A O 1
ATOM 1516 N N . LYS A 1 198 ? -22.166 -0.226 28.095 1.00 96.81 198 LYS A N 1
ATOM 1517 C CA . LYS A 1 198 ? -20.975 -0.543 28.894 1.00 96.81 198 LYS A CA 1
ATOM 1518 C C . LYS A 1 198 ? -19.940 -1.231 28.029 1.00 96.81 198 LYS A C 1
ATOM 1520 O O . LYS A 1 198 ? -20.283 -2.047 27.178 1.00 96.81 198 LYS A O 1
ATOM 1525 N N . TYR A 1 199 ? -18.672 -0.949 28.292 1.00 97.56 199 TYR A N 1
ATOM 1526 C CA . TYR A 1 199 ? -17.559 -1.568 27.590 1.00 97.56 199 TYR A CA 1
ATOM 1527 C C . TYR A 1 199 ? -16.596 -2.244 28.562 1.00 97.56 199 TYR A C 1
ATOM 1529 O O . TYR A 1 199 ? -16.282 -1.711 29.626 1.00 97.56 199 TYR A O 1
ATOM 1537 N N . ALA A 1 200 ? -16.100 -3.412 28.163 1.00 97.38 200 ALA A N 1
ATOM 1538 C CA . ALA A 1 200 ? -14.946 -4.043 28.781 1.00 97.38 200 ALA A CA 1
ATOM 1539 C C . ALA A 1 200 ? -14.002 -4.573 27.697 1.00 97.38 200 ALA A C 1
ATOM 1541 O O . ALA A 1 200 ? -14.407 -5.310 26.799 1.00 97.38 200 ALA A O 1
ATOM 1542 N N . LYS A 1 201 ? -12.710 -4.251 27.801 1.00 95.25 201 LYS A N 1
ATOM 1543 C CA . LYS A 1 201 ? -11.702 -4.706 26.830 1.00 95.25 201 LYS A CA 1
ATOM 1544 C C . LYS A 1 201 ? -11.593 -6.235 26.768 1.00 95.25 201 LYS A C 1
ATOM 1546 O O . LYS A 1 201 ? -11.432 -6.806 25.693 1.00 95.25 201 LYS A O 1
ATOM 1551 N N . GLY A 1 202 ? -11.688 -6.897 27.921 1.00 96.56 202 GLY A N 1
ATOM 1552 C CA . GLY A 1 202 ? -11.569 -8.350 28.054 1.00 96.56 202 GLY A CA 1
ATOM 1553 C C . GLY A 1 202 ? -10.120 -8.839 27.985 1.00 96.56 202 GLY A C 1
ATOM 1554 O O . GLY A 1 202 ? -9.608 -9.348 28.974 1.00 96.56 202 GLY A O 1
ATOM 1555 N N . CYS A 1 203 ? -9.445 -8.665 26.848 1.00 93.56 203 CYS A N 1
ATOM 1556 C CA . CYS A 1 203 ? -8.076 -9.145 26.633 1.00 93.56 203 CYS A CA 1
ATOM 1557 C C . CYS A 1 203 ? -7.214 -8.159 25.829 1.00 93.56 203 CYS A C 1
ATOM 1559 O O . CYS A 1 203 ? -7.707 -7.167 25.298 1.00 93.56 203 CYS A O 1
ATOM 1561 N N . HIS A 1 204 ? -5.913 -8.435 25.730 1.00 91.00 204 HIS A N 1
ATOM 1562 C CA . HIS A 1 204 ? -4.985 -7.711 24.859 1.00 91.00 204 HIS A CA 1
ATOM 1563 C C . HIS A 1 204 ? -4.648 -8.553 23.621 1.00 91.00 204 HIS A C 1
ATOM 1565 O O . HIS A 1 204 ? -4.439 -9.756 23.731 1.00 91.00 204 HIS A O 1
ATOM 1571 N N . THR A 1 205 ? -4.560 -7.917 22.450 1.00 90.62 205 THR A N 1
ATOM 1572 C CA . THR A 1 205 ? -4.253 -8.563 21.150 1.00 90.62 205 THR A CA 1
ATOM 1573 C C . THR A 1 205 ? -3.034 -7.945 20.464 1.00 90.62 205 THR A C 1
ATOM 1575 O O . THR A 1 205 ? -2.893 -7.955 19.243 1.00 90.62 205 THR A O 1
ATOM 1578 N N . HIS A 1 206 ? -2.144 -7.358 21.258 1.00 85.25 206 HIS A N 1
ATOM 1579 C CA . HIS A 1 206 ? -0.942 -6.692 20.780 1.00 85.25 206 HIS A CA 1
ATOM 1580 C C . HIS A 1 206 ? 0.009 -7.688 20.099 1.00 85.25 206 HIS A C 1
ATOM 1582 O O . HIS A 1 206 ? 0.480 -8.623 20.738 1.00 85.25 206 HIS A O 1
ATOM 1588 N N . LYS A 1 207 ? 0.327 -7.467 18.815 1.00 84.56 207 LYS A N 1
ATOM 1589 C CA . LYS A 1 207 ? 1.460 -8.145 18.154 1.00 84.56 207 LYS A CA 1
ATOM 1590 C C . LYS A 1 207 ? 2.801 -7.607 18.668 1.00 84.56 207 LYS A C 1
ATOM 1592 O O . LYS A 1 207 ? 3.740 -8.368 18.857 1.00 84.56 207 LYS A O 1
ATOM 1597 N N . PHE A 1 208 ? 2.855 -6.296 18.889 1.00 85.75 208 PHE A N 1
ATOM 1598 C CA . PHE A 1 208 ? 3.950 -5.559 19.519 1.00 85.75 208 PHE A CA 1
ATOM 1599 C C . PHE A 1 208 ? 3.360 -4.701 20.633 1.00 85.75 208 PHE A C 1
ATOM 1601 O O . PHE A 1 208 ? 2.196 -4.295 20.510 1.00 85.75 208 PHE A O 1
ATOM 1608 N N . LEU A 1 209 ? 4.127 -4.415 21.689 1.00 86.56 209 LEU A N 1
ATOM 1609 C CA . LEU A 1 209 ? 3.625 -3.568 22.769 1.00 86.56 209 LEU A CA 1
ATOM 1610 C C . LEU A 1 209 ? 3.206 -2.197 22.216 1.00 86.56 209 LEU A C 1
ATOM 1612 O O . LEU A 1 209 ? 3.795 -1.695 21.252 1.00 86.56 209 LEU A O 1
ATOM 1616 N N . PRO A 1 210 ? 2.139 -1.602 22.772 1.00 84.00 210 PRO A N 1
ATOM 1617 C CA . PRO A 1 210 ? 1.699 -0.290 22.339 1.00 84.00 210 PRO A CA 1
ATOM 1618 C C . PRO A 1 210 ? 2.781 0.757 22.609 1.00 84.00 210 PRO A C 1
ATOM 1620 O O . PRO A 1 210 ? 3.557 0.649 23.556 1.00 84.00 210 PRO A O 1
ATOM 1623 N N . ALA A 1 211 ? 2.765 1.818 21.801 1.00 85.69 211 ALA A N 1
ATOM 1624 C CA . ALA A 1 211 ? 3.566 3.003 22.064 1.00 85.69 211 ALA A CA 1
ATOM 1625 C C . ALA A 1 211 ? 3.313 3.516 23.487 1.00 85.69 211 ALA A C 1
ATOM 1627 O O . ALA A 1 211 ? 2.163 3.543 23.943 1.00 85.69 211 ALA A O 1
ATOM 1628 N N . VAL A 1 212 ? 4.371 3.990 24.143 1.00 87.88 212 VAL A N 1
ATOM 1629 C CA . VAL A 1 212 ? 4.238 4.668 25.430 1.00 87.88 212 VAL A CA 1
ATOM 1630 C C . VAL A 1 212 ? 3.283 5.856 25.275 1.00 87.88 212 VAL A C 1
ATOM 1632 O O . VAL A 1 212 ? 3.359 6.617 24.304 1.00 87.88 212 VAL A O 1
ATOM 1635 N N . GLY A 1 213 ? 2.341 5.983 26.214 1.00 85.88 213 GLY A N 1
ATOM 1636 C CA . GLY A 1 213 ? 1.365 7.069 26.220 1.00 85.88 213 GLY A CA 1
ATOM 1637 C C . GLY A 1 213 ? 2.068 8.423 26.179 1.00 85.88 213 GLY A C 1
ATOM 1638 O O . GLY A 1 213 ? 3.006 8.660 26.935 1.00 85.88 213 GLY A O 1
ATOM 1639 N N . LYS A 1 214 ? 1.629 9.320 25.289 1.00 85.81 214 LYS A N 1
ATOM 1640 C CA . LYS A 1 214 ? 2.237 10.654 25.124 1.00 85.81 214 LYS A CA 1
ATOM 1641 C C . LYS A 1 214 ? 2.190 11.466 26.422 1.00 85.81 214 LYS A C 1
ATOM 1643 O O . LYS A 1 214 ? 3.075 12.265 26.688 1.00 85.81 214 LYS A O 1
ATOM 1648 N N . ASP A 1 215 ? 1.171 11.235 27.234 1.00 88.50 215 ASP A N 1
ATOM 1649 C CA . ASP A 1 215 ? 0.968 11.820 28.556 1.00 88.50 215 ASP A CA 1
ATOM 1650 C C . ASP A 1 215 ? 1.873 11.225 29.648 1.00 88.50 215 ASP A C 1
ATOM 1652 O O . ASP A 1 215 ? 1.913 11.750 30.756 1.00 88.50 215 ASP A O 1
ATOM 1656 N N . LEU A 1 216 ? 2.587 10.138 29.347 1.00 91.69 216 LEU A N 1
ATOM 1657 C CA . LEU A 1 216 ? 3.535 9.489 30.252 1.00 91.69 216 LEU A CA 1
ATOM 1658 C C . LEU A 1 216 ? 4.984 9.872 29.951 1.00 91.69 216 LEU A C 1
ATOM 1660 O O . LEU A 1 216 ? 5.853 9.556 30.756 1.00 91.69 216 LEU A O 1
ATOM 1664 N N . ILE A 1 217 ? 5.259 10.514 28.812 1.00 93.12 217 ILE A N 1
ATOM 1665 C CA . ILE A 1 217 ? 6.619 10.872 28.400 1.00 93.12 217 ILE A CA 1
ATOM 1666 C C . ILE A 1 217 ? 6.778 12.363 28.157 1.00 93.12 217 ILE A C 1
ATOM 1668 O O . ILE A 1 217 ? 5.909 13.012 27.575 1.00 93.12 217 ILE A O 1
ATOM 1672 N N . SER A 1 218 ? 7.937 12.891 28.532 1.00 95.19 218 SER A N 1
ATOM 1673 C CA . SER A 1 218 ? 8.335 14.260 28.218 1.00 95.19 218 SER A CA 1
ATOM 1674 C C . SER A 1 218 ? 9.794 14.344 27.782 1.00 95.19 218 SER A C 1
ATOM 1676 O O . SER A 1 218 ? 10.659 13.583 28.223 1.00 95.19 218 SER A O 1
ATOM 1678 N N . CYS A 1 219 ? 10.073 15.301 26.903 1.00 94.56 219 CYS A N 1
ATOM 1679 C CA . CYS A 1 219 ? 11.414 15.665 26.495 1.00 94.56 219 CYS A CA 1
ATOM 1680 C C . CYS A 1 219 ? 12.174 16.203 27.717 1.00 94.56 219 CYS A C 1
ATOM 1682 O O . CYS A 1 219 ? 11.749 17.200 28.303 1.00 94.56 219 CYS A O 1
ATOM 1684 N N . PRO A 1 220 ? 13.330 15.624 28.085 1.00 92.94 220 PRO A N 1
ATOM 1685 C CA . PRO A 1 220 ? 14.068 16.061 29.267 1.00 92.94 220 PRO A CA 1
ATOM 1686 C C . PRO A 1 220 ? 14.675 17.465 29.116 1.00 92.94 220 PRO A C 1
ATOM 1688 O O . PRO A 1 220 ? 15.008 18.086 30.118 1.00 92.94 220 PRO A O 1
ATOM 1691 N N . LYS A 1 221 ? 14.828 17.973 27.881 1.00 92.81 221 LYS A N 1
ATOM 1692 C CA . LYS A 1 221 ? 15.360 19.322 27.615 1.00 92.81 221 LYS A CA 1
ATOM 1693 C C . LYS A 1 221 ? 14.278 20.404 27.611 1.00 92.81 221 LYS A C 1
ATOM 1695 O O . LYS A 1 221 ? 14.535 21.506 28.075 1.00 92.81 221 LYS A O 1
ATOM 1700 N N . THR A 1 222 ? 13.101 20.116 27.054 1.00 92.44 222 THR A N 1
ATOM 1701 C CA . THR A 1 222 ? 12.056 21.131 26.810 1.00 92.44 222 THR A CA 1
ATOM 1702 C C . THR A 1 222 ? 10.804 20.943 27.662 1.00 92.44 222 THR A C 1
ATOM 1704 O O . THR A 1 222 ? 9.985 21.850 27.741 1.00 92.44 222 THR A O 1
ATOM 1707 N N . GLY A 1 223 ? 10.615 19.770 28.273 1.00 92.62 223 GLY A N 1
ATOM 1708 C CA . GLY A 1 223 ? 9.395 19.398 28.992 1.00 92.62 223 GLY A CA 1
ATOM 1709 C C . GLY A 1 223 ? 8.202 19.058 28.091 1.00 92.62 223 GLY A C 1
ATOM 1710 O O . GLY A 1 223 ? 7.186 18.578 28.590 1.00 92.62 223 GLY A O 1
ATOM 1711 N N . GLU A 1 224 ? 8.302 19.257 26.774 1.00 93.19 224 GLU A N 1
ATOM 1712 C CA . GLU A 1 224 ? 7.220 18.934 25.842 1.00 93.19 224 GLU A CA 1
ATOM 1713 C C . GLU A 1 224 ? 6.977 17.419 25.778 1.00 93.19 224 GLU A C 1
ATOM 1715 O O . GLU A 1 224 ? 7.912 16.624 25.817 1.00 93.19 224 GLU A O 1
ATOM 1720 N N . SER A 1 225 ? 5.717 17.007 25.632 1.00 92.56 225 SER A N 1
ATOM 1721 C CA . SER A 1 225 ? 5.351 15.603 25.429 1.00 92.56 225 SER A CA 1
ATOM 1722 C C . SER A 1 225 ? 6.005 15.007 24.172 1.00 92.56 225 SER A C 1
ATOM 1724 O O . SER A 1 225 ? 5.790 15.495 23.060 1.00 92.56 225 SER A O 1
ATOM 1726 N N . GLY A 1 226 ? 6.753 13.913 24.340 1.00 91.75 226 GLY A N 1
ATOM 1727 C CA . GLY A 1 226 ? 7.391 13.176 23.246 1.00 91.75 226 GLY A CA 1
ATOM 1728 C C . GLY A 1 226 ? 8.836 12.768 23.528 1.00 91.75 226 GLY A C 1
ATOM 1729 O O . GLY A 1 226 ? 9.368 12.995 24.614 1.00 91.75 226 GLY A O 1
ATOM 1730 N N . TYR A 1 227 ? 9.461 12.156 22.524 1.00 92.62 227 TYR A N 1
ATOM 1731 C CA . TYR A 1 227 ? 10.881 11.816 22.530 1.00 92.62 227 TYR A CA 1
ATOM 1732 C C . TYR A 1 227 ? 11.682 12.951 21.902 1.00 92.62 227 TYR A C 1
ATOM 1734 O O . TYR A 1 227 ? 11.362 13.387 20.798 1.00 92.62 227 TYR A O 1
ATOM 1742 N N . LEU A 1 228 ? 12.753 13.383 22.564 1.00 93.69 228 LEU A N 1
ATOM 1743 C CA . LEU A 1 228 ? 13.822 14.122 21.904 1.00 93.69 228 LEU A CA 1
ATOM 1744 C C . LEU A 1 228 ? 14.570 13.153 20.990 1.00 93.69 228 LEU A C 1
ATOM 1746 O O . LEU A 1 228 ? 15.125 12.167 21.479 1.00 93.69 228 LEU A O 1
ATOM 1750 N N . VAL A 1 229 ? 14.572 13.436 19.693 1.00 91.75 229 VAL A N 1
ATOM 1751 C CA . VAL A 1 229 ? 15.239 12.626 18.673 1.00 91.75 229 VAL A CA 1
ATOM 1752 C C . VAL A 1 229 ? 16.342 13.452 18.042 1.00 91.75 229 VAL A C 1
ATOM 1754 O O . VAL A 1 229 ? 16.068 14.482 17.431 1.00 91.75 229 VAL A O 1
ATOM 1757 N N . GLU A 1 230 ? 17.579 13.002 18.215 1.00 90.94 230 GLU A N 1
ATOM 1758 C CA . GLU A 1 230 ? 18.786 13.671 17.725 1.00 90.94 230 GLU A CA 1
ATOM 1759 C C . GLU A 1 230 ? 19.511 12.751 16.733 1.00 90.94 230 GLU A C 1
ATOM 1761 O O . GLU A 1 230 ? 19.798 11.592 17.051 1.00 90.94 230 GLU A O 1
ATOM 1766 N N . PHE A 1 231 ? 19.801 13.273 15.540 1.00 88.38 231 PHE A N 1
ATOM 1767 C CA . PHE A 1 231 ? 20.574 12.601 14.497 1.00 88.38 231 PHE A CA 1
ATOM 1768 C C . PHE A 1 231 ? 22.023 13.061 14.571 1.00 88.38 231 PHE A C 1
ATOM 1770 O O . PHE A 1 231 ? 22.304 14.255 14.484 1.00 88.38 231 PHE A O 1
ATOM 1777 N N . TYR A 1 232 ? 22.935 12.112 14.714 1.00 89.50 232 TYR A N 1
ATOM 1778 C CA . TYR A 1 232 ? 24.365 12.346 14.828 1.00 89.50 232 TYR A CA 1
ATOM 1779 C C . TYR A 1 232 ? 25.070 11.893 13.556 1.00 89.50 232 TYR A C 1
ATOM 1781 O O . TYR A 1 232 ? 24.710 10.872 12.962 1.00 89.50 232 TYR A O 1
ATOM 1789 N N . LYS A 1 233 ? 26.107 12.633 13.162 1.00 87.94 233 LYS A N 1
ATOM 1790 C CA . LYS A 1 233 ? 27.057 12.178 12.146 1.00 87.94 233 LYS A CA 1
ATOM 1791 C C . LYS A 1 233 ? 27.898 11.025 12.708 1.00 87.94 233 LYS A C 1
ATOM 1793 O O . LYS A 1 233 ? 28.449 11.150 13.798 1.00 87.94 233 LYS A O 1
ATOM 1798 N N . GLY A 1 234 ? 28.036 9.938 11.950 1.00 87.00 234 GLY A N 1
ATOM 1799 C CA . GLY A 1 234 ? 28.764 8.741 12.382 1.00 87.00 234 GLY A CA 1
ATOM 1800 C C . GLY A 1 234 ? 27.916 7.775 13.216 1.00 87.00 234 GLY A C 1
ATOM 1801 O O . GLY A 1 234 ? 26.791 8.079 13.612 1.00 87.00 234 GLY A O 1
ATOM 1802 N N . GLU A 1 235 ? 28.457 6.587 13.475 1.00 86.62 235 GLU A N 1
ATOM 1803 C CA . GLU A 1 235 ? 27.715 5.444 14.039 1.00 86.62 235 GLU A CA 1
ATOM 1804 C C . GLU A 1 235 ? 27.761 5.346 15.574 1.00 86.62 235 GLU A C 1
ATOM 1806 O O . GLU A 1 235 ? 27.032 4.554 16.165 1.00 86.62 235 GLU A O 1
ATOM 1811 N N . ASP A 1 236 ? 28.581 6.161 16.238 1.00 89.19 236 ASP A N 1
ATOM 1812 C CA . ASP A 1 236 ? 28.892 6.050 17.672 1.00 89.19 236 ASP A CA 1
ATOM 1813 C C . ASP A 1 236 ? 28.429 7.258 18.509 1.00 89.19 236 ASP A C 1
ATOM 1815 O O . ASP A 1 236 ? 28.755 7.374 19.692 1.00 89.19 236 ASP A O 1
ATOM 1819 N N . PHE A 1 237 ? 27.645 8.159 17.908 1.00 90.44 237 PHE A N 1
ATOM 1820 C CA . PHE A 1 237 ? 27.194 9.426 18.490 1.00 90.44 237 PHE A CA 1
ATOM 1821 C C . PHE A 1 237 ? 28.305 10.418 18.886 1.00 90.44 237 PHE A C 1
ATOM 1823 O O . PHE A 1 237 ? 28.035 11.332 19.672 1.00 90.44 237 PHE A O 1
ATOM 1830 N N . SER A 1 238 ? 29.538 10.240 18.399 1.00 91.31 238 SER A N 1
ATOM 1831 C CA . SER A 1 238 ? 30.651 11.157 18.683 1.00 91.31 238 SER A CA 1
ATOM 1832 C C . SER A 1 238 ? 30.657 12.398 17.788 1.00 91.31 238 SER A C 1
ATOM 1834 O O . SER A 1 238 ? 31.211 13.427 18.175 1.00 91.31 238 SER A O 1
ATOM 1836 N N . GLY A 1 239 ? 30.046 12.310 16.603 1.00 87.94 239 GLY A N 1
ATOM 1837 C CA . GLY A 1 239 ? 29.972 13.415 15.656 1.00 87.94 239 GLY A CA 1
ATOM 1838 C C . GLY A 1 239 ? 28.932 14.472 16.020 1.00 87.94 239 GLY A C 1
ATOM 1839 O O . GLY A 1 239 ? 28.186 14.355 16.993 1.00 87.94 239 GLY A O 1
ATOM 1840 N N . ASP A 1 240 ? 28.868 15.519 15.202 1.00 90.00 240 ASP A N 1
ATOM 1841 C CA . ASP A 1 240 ? 27.938 16.626 15.413 1.00 90.00 240 ASP A CA 1
ATOM 1842 C C . ASP A 1 240 ? 26.475 16.181 15.301 1.00 90.00 240 ASP A C 1
ATOM 1844 O O . ASP A 1 240 ? 26.125 15.294 14.511 1.00 90.00 240 ASP A O 1
ATOM 1848 N N . VAL A 1 241 ? 25.607 16.850 16.066 1.00 90.19 241 VAL A N 1
ATOM 1849 C CA . VAL A 1 241 ? 24.158 16.747 15.881 1.00 90.19 241 VAL A CA 1
ATOM 1850 C C . VAL A 1 241 ? 23.814 17.447 14.574 1.00 90.19 241 VAL A C 1
ATOM 1852 O O . VAL A 1 241 ? 23.916 18.666 14.466 1.00 90.19 241 VAL A O 1
ATOM 1855 N N . LEU A 1 242 ? 23.404 16.661 13.588 1.00 86.75 242 LEU A N 1
ATOM 1856 C CA . LEU A 1 242 ? 22.944 17.158 12.299 1.00 86.75 242 LEU A CA 1
ATOM 1857 C C . LEU A 1 242 ? 21.558 17.775 12.439 1.00 86.75 242 LEU A C 1
ATOM 1859 O O . LEU A 1 242 ? 21.287 18.820 11.855 1.00 86.75 242 LEU A O 1
ATOM 1863 N N . GLU A 1 243 ? 20.693 17.137 13.234 1.00 85.38 243 GLU A N 1
ATOM 1864 C CA . GLU A 1 243 ? 19.343 17.631 13.449 1.00 85.38 243 GLU A CA 1
ATOM 1865 C C . GLU A 1 243 ? 18.687 17.097 14.725 1.00 85.38 243 GLU A C 1
ATOM 1867 O O . GLU A 1 243 ? 19.040 16.033 15.237 1.00 85.38 243 GLU A O 1
ATOM 1872 N N . SER A 1 244 ? 17.713 17.849 15.242 1.00 89.06 244 SER A N 1
ATOM 1873 C CA . SER A 1 244 ? 16.995 17.541 16.478 1.00 89.06 244 SER A CA 1
ATOM 1874 C C . SER A 1 244 ? 15.515 17.879 16.344 1.00 89.06 244 SER A C 1
ATOM 1876 O O . SER A 1 244 ? 15.161 18.977 15.921 1.00 89.06 244 SER A O 1
ATOM 1878 N N . SER A 1 245 ? 14.639 16.973 16.774 1.00 89.94 245 SER A N 1
ATOM 1879 C CA . SER A 1 245 ? 13.191 17.198 16.789 1.00 89.94 245 SER A CA 1
ATOM 1880 C C . SER A 1 245 ? 12.508 16.487 17.957 1.00 89.94 245 SER A C 1
ATOM 1882 O O . SER A 1 245 ? 13.097 15.634 18.624 1.00 89.94 245 SER A O 1
ATOM 1884 N N . ILE A 1 246 ? 11.250 16.850 18.219 1.00 90.38 246 ILE A N 1
ATOM 1885 C CA . ILE A 1 246 ? 10.409 16.168 19.206 1.00 90.38 246 ILE A CA 1
ATOM 1886 C C . ILE A 1 246 ? 9.429 15.276 18.456 1.00 90.38 246 ILE A C 1
ATOM 1888 O O . ILE A 1 246 ? 8.502 15.750 17.797 1.00 90.38 246 ILE A O 1
ATOM 1892 N N . MET A 1 247 ? 9.636 13.965 18.556 1.00 87.56 247 MET A N 1
ATOM 1893 C CA . MET A 1 247 ? 8.794 12.978 17.891 1.00 87.56 247 MET A CA 1
ATOM 1894 C C . MET A 1 247 ? 7.738 12.427 18.845 1.00 87.56 247 MET A C 1
ATOM 1896 O O . MET A 1 247 ? 8.013 12.041 19.984 1.00 87.56 247 MET A O 1
ATOM 1900 N N . LYS A 1 248 ? 6.501 12.358 18.349 1.00 83.88 248 LYS A N 1
ATOM 1901 C CA . LYS A 1 248 ? 5.337 11.856 19.085 1.00 83.88 248 LYS A CA 1
ATOM 1902 C C . LYS A 1 248 ? 4.861 10.553 18.446 1.00 83.88 248 LYS A C 1
ATOM 1904 O O . LYS A 1 248 ? 4.404 10.561 17.308 1.00 83.88 248 LYS A O 1
ATOM 1909 N N . GLY A 1 249 ? 4.880 9.451 19.191 1.00 78.00 249 GLY A N 1
ATOM 1910 C CA . GLY A 1 249 ? 4.445 8.132 18.716 1.00 78.00 249 GLY A CA 1
ATOM 1911 C C . GLY A 1 249 ? 5.391 7.022 19.169 1.00 78.00 249 GLY A C 1
ATOM 1912 O O . GLY A 1 249 ? 6.319 7.284 19.919 1.00 78.00 249 GLY A O 1
ATOM 1913 N N . GLY A 1 250 ? 5.147 5.790 18.718 1.00 77.12 250 GLY A N 1
ATOM 1914 C CA . GLY A 1 250 ? 5.995 4.625 19.027 1.00 77.12 250 GLY A CA 1
ATOM 1915 C C . GLY A 1 250 ? 6.461 3.869 17.789 1.00 77.12 250 GLY A C 1
ATOM 1916 O O . GLY A 1 250 ? 6.678 2.668 17.847 1.00 77.12 250 GLY A O 1
ATOM 1917 N N . ARG A 1 251 ? 6.531 4.544 16.637 1.00 78.75 251 ARG A N 1
ATOM 1918 C CA . ARG A 1 251 ? 7.097 3.983 15.407 1.00 78.75 251 ARG A CA 1
ATOM 1919 C C . ARG A 1 251 ? 8.069 4.987 14.813 1.00 78.75 251 ARG A C 1
ATOM 1921 O O . ARG A 1 251 ? 7.697 6.140 14.604 1.00 78.75 251 ARG A O 1
ATOM 1928 N N . PHE A 1 252 ? 9.279 4.522 14.541 1.00 78.62 252 PHE A N 1
ATOM 1929 C CA . PHE A 1 252 ? 10.313 5.252 13.828 1.00 78.62 252 PHE A CA 1
ATOM 1930 C C . PHE A 1 252 ? 10.691 4.444 12.591 1.00 78.62 252 PHE A C 1
ATOM 1932 O O . PHE A 1 252 ? 11.075 3.282 12.694 1.00 78.62 252 PHE A O 1
ATOM 1939 N N . TRP A 1 253 ? 10.542 5.054 11.423 1.00 70.88 253 TRP A N 1
ATOM 1940 C CA . TRP A 1 253 ? 10.877 4.438 10.149 1.00 70.88 253 TRP A CA 1
ATOM 1941 C C . TRP A 1 253 ? 12.155 5.088 9.635 1.00 70.88 253 TRP A C 1
ATOM 1943 O O . TRP A 1 253 ? 12.117 6.202 9.125 1.00 70.88 253 TRP A O 1
ATOM 1953 N N . ALA A 1 254 ? 13.283 4.392 9.770 1.00 64.56 254 ALA A N 1
ATOM 1954 C CA . ALA A 1 254 ? 14.588 4.914 9.357 1.00 64.56 254 ALA A CA 1
ATOM 1955 C C . ALA A 1 254 ? 14.660 5.241 7.850 1.00 64.56 254 ALA A C 1
ATOM 1957 O O . ALA A 1 254 ? 15.427 6.106 7.444 1.00 64.56 254 ALA A O 1
ATOM 1958 N N . LEU A 1 255 ? 13.837 4.565 7.039 1.00 56.59 255 LEU A N 1
ATOM 1959 C CA . LEU A 1 255 ? 13.784 4.682 5.579 1.00 56.59 255 LEU A CA 1
ATOM 1960 C C . LEU A 1 255 ? 12.546 5.443 5.078 1.00 56.59 255 LEU A C 1
ATOM 1962 O O . LEU A 1 255 ? 12.106 5.216 3.958 1.00 56.59 255 LEU A O 1
ATOM 1966 N N . THR A 1 256 ? 11.929 6.299 5.893 1.00 55.91 256 THR A N 1
ATOM 1967 C CA . THR A 1 256 ? 10.880 7.210 5.406 1.00 55.91 256 THR A CA 1
ATOM 1968 C C . THR A 1 256 ? 10.970 8.558 6.104 1.00 55.91 256 THR A C 1
ATOM 1970 O O . THR A 1 256 ? 11.298 8.622 7.289 1.00 55.91 256 THR A O 1
ATOM 1973 N N . GLY A 1 257 ? 10.604 9.623 5.392 1.00 57.31 257 GLY A N 1
ATOM 1974 C CA . GLY A 1 257 ? 10.657 10.985 5.912 1.00 57.31 257 GLY A CA 1
ATOM 1975 C C . GLY A 1 257 ? 12.091 11.472 6.115 1.00 57.31 257 GLY A C 1
ATOM 1976 O O . GLY A 1 257 ? 13.018 11.042 5.440 1.00 57.31 257 GLY A O 1
ATOM 1977 N N . PHE A 1 258 ? 12.261 12.346 7.092 1.00 54.25 258 PHE A N 1
ATOM 1978 C CA . PHE A 1 258 ? 13.462 13.128 7.380 1.00 54.25 258 PHE A CA 1
ATOM 1979 C C . PHE A 1 258 ? 14.812 12.388 7.430 1.00 54.25 258 PHE A C 1
ATOM 1981 O O . PHE A 1 258 ? 15.844 12.951 7.074 1.00 54.25 258 PHE A O 1
ATOM 1988 N N . GLY A 1 259 ? 14.825 11.112 7.838 1.00 56.84 259 GLY A N 1
ATOM 1989 C CA . GLY A 1 259 ? 16.043 10.293 7.817 1.00 56.84 259 GLY A CA 1
ATOM 1990 C C . GLY A 1 259 ? 16.611 10.112 6.404 1.00 56.84 259 GLY A C 1
ATOM 1991 O O . GLY A 1 259 ? 17.828 10.067 6.240 1.00 56.84 259 GLY A O 1
ATOM 1992 N N . ILE A 1 260 ? 15.746 10.092 5.382 1.00 62.75 260 ILE A N 1
ATOM 1993 C CA . ILE A 1 260 ? 16.147 10.080 3.971 1.00 62.75 260 ILE A CA 1
ATOM 1994 C C . ILE A 1 260 ? 16.730 11.430 3.564 1.00 62.75 260 ILE A C 1
ATOM 1996 O O . ILE A 1 260 ? 17.731 11.439 2.864 1.00 62.75 260 ILE A O 1
ATOM 2000 N N . ASP A 1 261 ? 16.180 12.566 3.993 1.00 65.19 261 ASP A N 1
ATOM 2001 C CA . ASP A 1 261 ? 16.672 13.886 3.556 1.00 65.19 261 ASP A CA 1
ATOM 2002 C C . ASP A 1 261 ? 18.107 14.154 4.028 1.00 65.19 261 ASP A C 1
ATOM 2004 O O . ASP A 1 261 ? 18.892 14.808 3.339 1.00 65.19 261 ASP A O 1
ATOM 2008 N N . VAL A 1 262 ? 18.469 13.624 5.198 1.00 64.56 262 VAL A N 1
ATOM 2009 C CA . VAL A 1 262 ? 19.837 13.687 5.724 1.00 64.56 262 VAL A CA 1
ATOM 2010 C C . VAL A 1 262 ? 20.722 12.616 5.079 1.00 64.56 262 VAL A C 1
ATOM 2012 O O . VAL A 1 262 ? 21.824 12.930 4.633 1.00 64.56 262 VAL A O 1
ATOM 2015 N N . ALA A 1 263 ? 20.247 11.367 4.982 1.00 65.00 263 ALA A N 1
ATOM 2016 C CA . ALA A 1 263 ? 21.018 10.263 4.406 1.00 65.00 263 ALA A CA 1
ATOM 2017 C C . ALA A 1 263 ? 21.265 10.419 2.895 1.00 65.00 263 ALA A C 1
ATOM 2019 O O . ALA A 1 263 ? 22.335 10.069 2.415 1.00 65.00 263 ALA A O 1
ATOM 2020 N N . SER A 1 264 ? 20.316 10.980 2.147 1.00 65.12 264 SER A N 1
ATOM 2021 C CA . SER A 1 264 ? 20.400 11.188 0.690 1.00 65.12 264 SER A CA 1
ATOM 2022 C C . SER A 1 264 ? 21.445 12.226 0.287 1.00 65.12 264 SER A C 1
ATOM 2024 O O . SER A 1 264 ? 21.898 12.228 -0.854 1.00 65.12 264 SER A O 1
ATOM 2026 N N . LYS A 1 265 ? 21.863 13.085 1.224 1.00 68.44 265 LYS A N 1
ATOM 2027 C CA . LYS A 1 265 ? 22.975 14.027 1.040 1.00 68.44 265 LYS A CA 1
ATOM 2028 C C . LYS A 1 265 ? 24.344 13.374 1.257 1.00 68.44 265 LYS A C 1
ATOM 2030 O O . LYS A 1 265 ? 25.359 14.037 1.064 1.00 68.44 265 LYS A O 1
ATOM 2035 N N . MET A 1 266 ? 24.391 12.114 1.697 1.00 67.44 266 MET A N 1
ATOM 2036 C CA . MET A 1 266 ? 25.626 11.380 1.963 1.00 67.44 266 MET A CA 1
ATOM 2037 C C . MET A 1 266 ? 25.878 10.338 0.873 1.00 67.44 266 MET A C 1
ATOM 2039 O O . MET A 1 266 ? 24.997 9.553 0.541 1.00 67.44 266 MET A O 1
ATOM 2043 N N . GLU A 1 267 ? 27.109 10.292 0.364 1.00 63.78 267 GLU A N 1
ATOM 2044 C CA . GLU A 1 267 ? 27.541 9.295 -0.626 1.00 63.78 267 GLU A CA 1
ATOM 2045 C C . GLU A 1 267 ? 27.521 7.870 -0.040 1.00 63.78 267 GLU A C 1
ATOM 2047 O O . GLU A 1 267 ? 27.064 6.923 -0.676 1.00 63.78 267 GLU A O 1
ATOM 2052 N N . THR A 1 268 ? 27.914 7.741 1.231 1.00 69.19 268 THR A N 1
ATOM 2053 C CA . THR A 1 268 ? 27.712 6.553 2.069 1.00 69.19 268 THR A CA 1
ATOM 2054 C C . THR A 1 268 ? 27.125 7.001 3.411 1.00 69.19 268 THR A C 1
ATOM 2056 O O . THR A 1 268 ? 27.852 7.603 4.211 1.00 69.19 268 THR A O 1
ATOM 2059 N N . PRO A 1 269 ? 25.827 6.774 3.677 1.00 68.69 269 PRO A N 1
ATOM 2060 C CA . PRO A 1 269 ? 25.197 7.248 4.903 1.00 68.69 269 PRO A CA 1
ATOM 2061 C C . PRO A 1 269 ? 25.833 6.604 6.139 1.00 68.69 269 PRO A C 1
ATOM 2063 O O . PRO A 1 269 ? 25.765 5.391 6.310 1.00 68.69 269 PRO A O 1
ATOM 2066 N N . SER A 1 270 ? 26.421 7.424 7.012 1.00 81.44 270 SER A N 1
ATOM 2067 C CA . SER A 1 270 ? 26.936 7.006 8.321 1.00 81.44 270 SER A CA 1
ATOM 2068 C C . SER A 1 270 ? 26.313 7.903 9.385 1.00 81.44 270 SER A C 1
ATOM 2070 O O . SER A 1 270 ? 26.661 9.082 9.523 1.00 81.44 270 SER A O 1
ATOM 2072 N N . LEU A 1 271 ? 25.306 7.363 10.070 1.00 85.19 271 LEU A N 1
ATOM 2073 C CA . LEU A 1 271 ? 24.405 8.097 10.952 1.00 85.19 271 LEU A CA 1
ATOM 2074 C C . LEU A 1 271 ? 24.034 7.242 12.161 1.00 85.19 271 LEU A C 1
ATOM 2076 O O . LEU A 1 271 ? 23.845 6.032 12.050 1.00 85.19 271 LEU A O 1
ATOM 2080 N N . SER A 1 272 ? 23.823 7.899 13.294 1.00 88.81 272 SER A N 1
ATOM 2081 C CA . SER A 1 272 ? 23.265 7.290 14.498 1.00 88.81 272 SER A CA 1
ATOM 2082 C C . SER A 1 272 ? 22.153 8.178 15.055 1.00 88.81 272 SER A C 1
ATOM 2084 O O . SER A 1 272 ? 22.188 9.402 14.935 1.00 88.81 272 SER A O 1
ATOM 2086 N N . VAL A 1 273 ? 21.113 7.568 15.628 1.00 90.00 273 VAL A N 1
ATOM 2087 C CA . VAL A 1 273 ? 19.926 8.289 16.118 1.00 90.00 273 VAL A CA 1
ATOM 2088 C C . VAL A 1 273 ? 19.718 7.996 17.590 1.00 90.00 273 VAL A C 1
ATOM 2090 O O . VAL A 1 273 ? 19.704 6.835 18.001 1.00 90.00 273 VAL A O 1
ATOM 2093 N N . ARG A 1 274 ? 19.551 9.042 18.400 1.00 92.12 274 ARG A N 1
ATOM 2094 C CA . ARG A 1 274 ? 19.314 8.909 19.837 1.00 92.12 274 ARG A CA 1
ATOM 2095 C C . ARG A 1 274 ? 17.926 9.405 20.206 1.00 92.12 274 ARG A C 1
ATOM 2097 O O . ARG A 1 274 ? 17.587 10.551 19.937 1.00 92.12 274 ARG A O 1
ATOM 2104 N N . PHE A 1 275 ? 17.174 8.554 20.899 1.00 92.44 275 PHE A N 1
ATOM 2105 C CA . PHE A 1 275 ? 15.869 8.872 21.472 1.00 92.44 275 PHE A CA 1
ATOM 2106 C C . PHE A 1 275 ? 16.025 9.083 22.980 1.00 92.44 275 PHE A C 1
ATOM 2108 O O . PHE A 1 275 ? 16.577 8.225 23.669 1.00 92.44 275 PHE A O 1
ATOM 2115 N N . ARG A 1 276 ? 15.549 10.213 23.513 1.00 94.00 276 ARG A N 1
ATOM 2116 C CA . ARG A 1 276 ? 15.527 10.484 24.960 1.00 94.00 276 ARG A CA 1
ATOM 2117 C C . ARG A 1 276 ? 14.146 10.951 25.412 1.00 94.00 276 ARG A C 1
ATOM 2119 O O . ARG A 1 276 ? 13.561 11.835 24.796 1.00 94.00 276 ARG A O 1
ATOM 2126 N N . ALA A 1 277 ? 13.665 10.405 26.522 1.00 94.75 277 ALA A N 1
ATOM 2127 C CA . ALA A 1 277 ? 12.449 10.847 27.197 1.00 94.75 277 ALA A CA 1
ATOM 2128 C C . ALA A 1 277 ? 12.538 10.544 28.699 1.00 94.75 277 ALA A C 1
ATOM 2130 O O . ALA A 1 277 ? 13.169 9.565 29.095 1.00 94.75 277 ALA A O 1
ATOM 2131 N N . SER A 1 278 ? 11.876 11.360 29.514 1.00 94.88 278 SER A N 1
ATOM 2132 C CA . SER A 1 278 ? 11.547 11.033 30.902 1.00 94.88 278 SER A CA 1
ATOM 2133 C C . SER A 1 278 ? 10.203 10.312 30.925 1.00 94.88 278 SER A C 1
ATOM 2135 O O . SER A 1 278 ? 9.240 10.826 30.362 1.00 94.88 278 SER A O 1
ATOM 2137 N N . LEU A 1 279 ? 10.134 9.135 31.552 1.00 93.62 279 LEU A N 1
ATOM 2138 C CA . LEU A 1 279 ? 8.910 8.344 31.705 1.00 93.62 279 LEU A CA 1
ATOM 2139 C C . LEU A 1 279 ? 8.332 8.527 33.114 1.00 93.62 279 LEU A C 1
ATOM 2141 O O . LEU A 1 279 ? 9.028 8.283 34.097 1.00 93.62 279 LEU A O 1
ATOM 2145 N N . SER A 1 280 ? 7.050 8.873 33.197 1.00 93.88 280 SER A N 1
ATOM 2146 C CA . SER A 1 280 ? 6.303 9.079 34.442 1.00 93.88 280 SER A CA 1
ATOM 2147 C C . SER A 1 280 ? 5.103 8.125 34.512 1.00 93.88 280 SER A C 1
ATOM 2149 O O . SER A 1 280 ? 4.013 8.468 34.044 1.00 93.88 280 SER A O 1
ATOM 2151 N N . PRO A 1 281 ? 5.265 6.909 35.068 1.00 92.19 281 PRO A N 1
ATOM 2152 C CA . PRO A 1 281 ? 4.166 5.958 35.215 1.00 92.19 281 PRO A CA 1
ATOM 2153 C C . PRO A 1 281 ? 3.075 6.489 36.154 1.00 92.19 281 PRO A C 1
ATOM 2155 O O . PRO A 1 281 ? 3.368 7.051 37.206 1.00 92.19 281 PRO A O 1
ATOM 2158 N N . LYS A 1 282 ? 1.801 6.261 35.808 1.00 92.44 282 LYS A N 1
ATOM 2159 C CA . LYS A 1 282 ? 0.652 6.639 36.659 1.00 92.44 282 LYS A CA 1
ATOM 2160 C C . LYS A 1 282 ? 0.313 5.613 37.739 1.00 92.44 282 LYS A C 1
ATOM 2162 O O . LYS A 1 282 ? -0.436 5.923 38.658 1.00 92.44 282 LYS A O 1
ATOM 2167 N N . ILE A 1 283 ? 0.814 4.390 37.595 1.00 92.38 283 ILE A N 1
ATOM 2168 C CA . ILE A 1 283 ? 0.54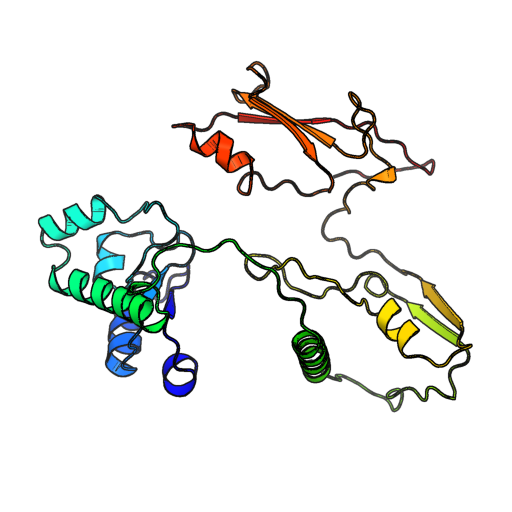5 3.275 38.503 1.00 92.38 283 ILE A CA 1
ATOM 2169 C C . ILE A 1 283 ? 1.863 2.618 38.906 1.00 92.38 283 ILE A C 1
ATOM 2171 O O . ILE A 1 283 ? 2.771 2.470 38.085 1.00 92.38 283 ILE A O 1
ATOM 2175 N N . SER A 1 284 ? 1.972 2.235 40.175 1.00 93.69 284 SER A N 1
ATOM 2176 C CA . SER A 1 284 ? 3.085 1.427 40.675 1.00 93.69 284 SER A CA 1
ATOM 2177 C C . SER A 1 284 ? 2.941 -0.027 40.220 1.00 93.69 284 SER A C 1
ATOM 2179 O O . SER A 1 284 ? 1.824 -0.502 40.018 1.00 93.69 284 SER A O 1
ATOM 2181 N N . GLY A 1 285 ? 4.062 -0.737 40.088 1.00 93.69 285 GLY A N 1
ATOM 2182 C CA . GLY A 1 285 ? 4.090 -2.148 39.702 1.00 93.69 285 GLY A CA 1
ATOM 2183 C C . GLY A 1 285 ? 5.069 -2.429 38.568 1.00 93.69 285 GLY A C 1
ATOM 2184 O O . GLY A 1 285 ? 5.944 -1.615 38.271 1.00 93.69 285 GLY A O 1
ATOM 2185 N N . GLU A 1 286 ? 4.919 -3.601 37.959 1.00 92.81 286 GLU A N 1
ATOM 2186 C CA . GLU A 1 286 ? 5.729 -4.034 36.825 1.00 92.81 286 GLU A CA 1
ATOM 2187 C C . GLU A 1 286 ? 5.244 -3.375 35.527 1.00 92.81 286 GLU A C 1
ATOM 2189 O O . GLU A 1 286 ? 4.050 -3.370 35.221 1.00 92.81 286 GLU A O 1
ATOM 2194 N N . HIS A 1 287 ? 6.186 -2.824 34.762 1.00 90.56 287 HIS A N 1
ATOM 2195 C CA . HIS A 1 287 ? 5.940 -2.200 33.464 1.00 90.56 287 HIS A CA 1
ATOM 2196 C C . HIS A 1 287 ? 6.855 -2.836 32.426 1.00 90.56 287 HIS A C 1
ATOM 2198 O O . HIS A 1 287 ? 8.056 -2.962 32.658 1.00 90.56 287 HIS A O 1
ATOM 2204 N N . ILE A 1 288 ? 6.299 -3.197 31.270 1.00 87.88 288 ILE A N 1
ATOM 2205 C CA . ILE A 1 288 ? 7.055 -3.778 30.157 1.00 87.88 288 ILE A CA 1
ATOM 2206 C C . ILE A 1 288 ? 7.194 -2.718 29.061 1.00 87.88 288 ILE A C 1
ATOM 2208 O O . ILE A 1 288 ? 6.199 -2.128 28.636 1.00 87.88 288 ILE A O 1
ATOM 2212 N N . LEU A 1 289 ? 8.426 -2.482 28.611 1.00 85.31 289 LEU A N 1
ATOM 2213 C CA . LEU A 1 289 ? 8.772 -1.547 27.537 1.00 85.31 289 LEU A CA 1
ATOM 2214 C C . LEU A 1 289 ? 9.404 -2.322 26.369 1.00 85.31 289 LEU A C 1
ATOM 2216 O O . LEU A 1 289 ? 10.148 -3.274 26.606 1.00 85.31 289 LEU A O 1
ATOM 2220 N N . SER A 1 290 ? 9.122 -1.911 25.128 1.00 78.62 290 SER A N 1
ATOM 2221 C CA . SER A 1 290 ? 9.757 -2.423 23.900 1.00 78.62 290 SER A CA 1
ATOM 2222 C C . SER A 1 290 ? 9.975 -1.319 22.884 1.00 78.62 290 SER A C 1
ATOM 2224 O O . SER A 1 290 ? 9.046 -0.483 22.780 1.00 78.62 290 SER A O 1
#

Mean predicted aligned error: 7.46 Å

Sequence (290 aa):
MGVKQGGALSVMSAYNQLNNIYCSSHEELLINILKEEWNFPGYVVSDWGAALQTIENANGGLDCEMPGPAKTWGENLVKAVKDNKVEDVLIDDKVKRILRIAEFTGRLDNPEEKPEVSNNLEEDRKLIKKAAAESMVLLKNKNVLPFSKSDIKSLAVIGPNAEKGQFIGGGSATVKPHYVVHPLEGLTENLKEGVEVKYAKGCHTHKFLPAVGKDLISCPKTGESGYLVEFYKGEDFSGDVLESSIMKGGRFWALTGFGIDVASKMETPSLSVRFRASLSPKISGEHILS

Solvent-accessible surface area (backbone atoms only — not comparable to full-atom values): 17612 Å² total; per-residue (Å²): 98,59,53,89,72,64,63,52,57,66,48,72,29,52,72,54,63,57,96,89,34,43,43,28,34,26,34,64,61,42,33,54,42,38,37,56,75,59,57,47,74,36,35,31,33,33,33,84,66,36,51,82,44,47,59,50,20,55,71,9,41,43,46,40,75,27,54,81,78,61,82,43,42,60,71,57,38,54,48,34,39,77,71,68,70,38,60,68,70,60,54,52,52,33,51,50,21,47,49,51,49,34,51,74,72,45,36,72,83,50,74,72,85,71,82,90,80,88,86,87,53,71,66,58,55,52,49,53,52,49,54,58,60,72,68,60,78,87,88,79,77,85,83,63,69,79,74,61,67,87,76,51,61,62,45,80,49,76,35,60,44,32,80,59,46,89,86,70,73,72,72,92,80,53,77,88,71,97,74,81,84,25,55,46,57,52,50,60,75,71,50,57,91,86,48,48,76,45,78,44,47,90,58,86,84,70,92,58,80,76,54,73,55,58,91,30,27,20,15,82,87,77,64,49,68,17,29,35,37,37,35,17,39,34,76,79,61,78,43,60,74,76,46,75,48,78,48,76,76,69,80,84,59,74,86,49,66,69,51,41,69,60,35,72,75,37,97,71,69,53,60,27,78,47,78,41,58,46,79,55,79,94,66,89,79,92,80,90,85,129

Nearest PDB structures (foldseek):
  7ms2-assembly1_A  TM=9.129E-01  e=8.152E-14  Acetivibrio thermocellus AD2
  7ms2-assembly1_B  TM=9.144E-01  e=1.353E-13  Acetivibrio thermocellus AD2
  8j9f-assembly1_C  TM=8.986E-01  e=5.005E-12  Paenibacillus relictisesami
  7pjj-assembly1_A  TM=7.655E-01  e=1.442E-13  Streptomyces scabiei 87.22
  8va7-assembly1_A  TM=8.521E-01  e=1.893E-11  gut metagenome

Secondary structure (DSSP, 8-state):
-TTTTT--SEEEEPSSEETTEEGGG-HIIIIIIIIIIT---SEEEE-TT----HHHHHHTT--B-SSSSPSSSSHHHHHHHHTTSS-HHHHHHHHHHHHHHHHHTTTTT--SPPPP-----HHHHHHHHHHHHHT------SS--S--TTT-SEEEEESTTSSS---S-SGGG----S----HHHHHHHHSPTT-EEEEE--S---SSPPPPPGGGEE-TTT--BSEEEEEEESSSS-S-EEEEEEE-SS---TTSTHHHHHHTT-SS--EEEEEE-EE--SS-S-----